Protein AF-X0XUW9-F1 (afdb_monomer_lite)

pLDDT: mean 88.56, std 13.2, range [45.09, 98.44]

Foldseek 3Di:
DVPVVVVVVVVVVVVPPPPPPPFAAEKEWEAEAQDPQFLLQVCLVFVPQQQVDQRYKYFYQYYDDCPDPSNVQLVLLCVQQVQDNAPRKMDRFSVQIDHTDPPPADSVNSNVVVVVSRPDDDHWYQHSVHTDTLVPDQQLPDPPFTWMGHNLDIDGDPDNDRDGRVLVVCCRNPPCNVVSVVPDPDDDDWDPWDFDDTRNGTHGDPTD

Sequence (208 aa):
MKNKMLLLALLVLLLAVPAASAEKTCGVYFTKIGCPVCSKTDPIILDQWVPSRNDVVIIEYMMESWYEPHAVLMGEYNLAHGTGGSVPLMIKNSKEKWSGIPAFYTNDHIFQHVEEFFEGDEGECLLKEGEISFEELNLNDLPEKPKLWAGSRLLVRTGDAQIESDFLKELLFANDLAGKLANAPYELKEVKAEPAPYSGGEIPFAQA

Organism: NCBI:txid412755

Structure (mmCIF, N/CA/C/O backbone):
data_AF-X0XUW9-F1
#
_entry.id   AF-X0XUW9-F1
#
loop_
_atom_site.group_PDB
_atom_site.id
_atom_site.type_symbol
_atom_site.label_atom_id
_atom_site.label_alt_id
_atom_site.label_comp_id
_atom_site.label_asym_id
_atom_site.label_entity_id
_atom_site.label_seq_id
_atom_site.pdbx_PDB_ins_code
_atom_site.Cartn_x
_atom_site.Cartn_y
_atom_site.Cartn_z
_atom_site.occupancy
_atom_site.B_iso_or_equiv
_atom_site.auth_seq_id
_atom_site.auth_comp_id
_atom_site.auth_asym_id
_atom_site.auth_atom_id
_atom_site.pdbx_PDB_model_num
ATOM 1 N N . MET A 1 1 ? 9.620 24.990 53.638 1.00 55.31 1 MET A N 1
ATOM 2 C CA . MET A 1 1 ? 8.561 24.166 53.000 1.00 55.31 1 MET A CA 1
ATOM 3 C C . MET A 1 1 ? 8.007 24.734 51.686 1.00 55.31 1 MET A C 1
ATOM 5 O O . MET A 1 1 ? 7.428 23.960 50.943 1.00 55.31 1 MET A O 1
ATOM 9 N N . LYS A 1 2 ? 8.218 26.014 51.330 1.00 54.34 2 LYS A N 1
ATOM 10 C CA . LYS A 1 2 ? 7.662 26.604 50.091 1.00 54.34 2 LYS A CA 1
ATOM 11 C C . LYS A 1 2 ? 8.366 26.180 48.780 1.00 54.34 2 LYS A C 1
ATOM 13 O O . LYS A 1 2 ? 7.711 26.123 47.750 1.00 54.34 2 LYS A O 1
ATOM 18 N N . ASN A 1 3 ? 9.641 25.772 48.819 1.00 53.16 3 ASN A N 1
ATOM 19 C CA . ASN A 1 3 ? 10.401 25.431 47.598 1.00 53.16 3 ASN A CA 1
ATOM 20 C C . ASN A 1 3 ? 10.200 23.987 47.094 1.00 53.16 3 ASN A C 1
ATOM 22 O O . ASN A 1 3 ? 10.401 23.726 45.915 1.00 53.16 3 ASN A O 1
ATOM 26 N N . LYS A 1 4 ? 9.772 23.047 47.953 1.00 52.47 4 LYS A N 1
ATOM 27 C CA . LYS A 1 4 ? 9.481 21.659 47.530 1.00 52.47 4 LYS A CA 1
ATOM 28 C C . LYS A 1 4 ? 8.152 21.541 46.777 1.00 52.47 4 LYS A C 1
ATOM 30 O O . LYS A 1 4 ? 8.018 20.676 45.923 1.00 52.47 4 LYS A O 1
ATOM 35 N N . MET A 1 5 ? 7.198 22.428 47.067 1.00 55.66 5 MET A N 1
ATOM 36 C CA . MET A 1 5 ? 5.882 22.431 46.419 1.00 55.66 5 MET A CA 1
ATOM 37 C C . MET A 1 5 ? 5.949 22.965 44.978 1.00 55.66 5 MET A C 1
ATOM 39 O O . MET A 1 5 ? 5.199 22.508 44.125 1.00 55.66 5 MET A O 1
ATOM 43 N N . LEU A 1 6 ? 6.898 23.866 44.691 1.00 55.28 6 LEU A N 1
ATOM 44 C CA . LEU A 1 6 ? 7.124 24.407 43.347 1.00 55.28 6 LEU A CA 1
ATOM 45 C C . LEU A 1 6 ? 7.788 23.382 42.406 1.00 55.28 6 LEU A C 1
ATOM 47 O O . LEU A 1 6 ? 7.420 23.293 41.240 1.00 55.28 6 LEU A O 1
ATOM 51 N N . LEU A 1 7 ? 8.716 22.564 42.922 1.00 55.47 7 LEU A N 1
ATOM 52 C CA . LEU A 1 7 ? 9.358 21.483 42.157 1.00 55.47 7 LEU A CA 1
ATOM 53 C C . LEU A 1 7 ? 8.388 20.349 41.805 1.00 55.47 7 LEU A C 1
ATOM 55 O O . LEU A 1 7 ? 8.472 19.795 40.713 1.00 55.47 7 LEU A O 1
ATOM 59 N N . LEU A 1 8 ? 7.452 20.024 42.703 1.00 57.12 8 LEU A N 1
ATOM 60 C CA . LEU A 1 8 ? 6.445 18.995 42.438 1.00 57.12 8 LEU A CA 1
ATOM 61 C C . LEU A 1 8 ? 5.453 19.442 41.351 1.00 57.12 8 LEU A C 1
ATOM 63 O O . LEU A 1 8 ? 5.073 18.642 40.505 1.00 57.12 8 LEU A O 1
ATOM 67 N N . ALA A 1 9 ? 5.079 20.727 41.337 1.00 57.62 9 ALA A N 1
ATOM 68 C CA . ALA A 1 9 ? 4.193 21.288 40.317 1.00 57.62 9 ALA A CA 1
ATOM 69 C C . ALA A 1 9 ? 4.844 21.324 38.920 1.00 57.62 9 ALA A C 1
ATOM 71 O O . ALA A 1 9 ? 4.164 21.090 37.926 1.00 57.62 9 ALA A O 1
ATOM 72 N N . LEU A 1 10 ? 6.162 21.556 38.839 1.00 54.28 10 LEU A N 1
ATOM 73 C CA . LEU A 1 10 ? 6.899 21.552 37.570 1.00 54.28 10 LEU A CA 1
ATOM 74 C C . LEU A 1 10 ? 7.058 20.135 36.985 1.00 54.28 10 LEU A C 1
ATOM 76 O O . LEU A 1 10 ? 6.998 19.961 35.772 1.00 54.28 10 LEU A O 1
ATOM 80 N N . LEU A 1 11 ? 7.223 19.119 37.844 1.00 53.84 11 LEU A N 1
ATOM 81 C CA . LEU A 1 11 ? 7.381 17.720 37.425 1.00 53.84 11 LEU A CA 1
ATOM 82 C C . LEU A 1 11 ? 6.074 17.118 36.878 1.00 53.84 11 LEU A C 1
ATOM 84 O O . LEU A 1 11 ? 6.108 16.297 35.969 1.00 53.84 11 LEU A O 1
ATOM 88 N N . VAL A 1 12 ? 4.921 17.547 37.404 1.00 56.25 12 VAL A N 1
ATOM 89 C CA . VAL A 1 12 ? 3.596 17.111 36.924 1.00 56.25 12 VAL A CA 1
ATOM 90 C C . VAL A 1 12 ? 3.243 17.754 35.577 1.00 56.25 12 VAL A C 1
ATOM 92 O O . VAL A 1 12 ? 2.585 17.121 34.757 1.00 56.25 12 VAL A O 1
ATOM 95 N N . LEU A 1 13 ? 3.727 18.971 35.300 1.00 49.62 13 LEU A N 1
ATOM 96 C CA . LEU A 1 13 ? 3.457 19.667 34.035 1.00 49.62 13 LEU A CA 1
ATOM 97 C C . LEU A 1 13 ? 4.218 19.061 32.837 1.00 49.62 13 LEU A C 1
ATOM 99 O O . LEU A 1 13 ? 3.745 19.146 31.710 1.00 49.62 13 LEU A O 1
ATOM 103 N N . LEU A 1 14 ? 5.358 18.401 33.078 1.00 51.53 14 LEU A N 1
ATOM 104 C CA . LEU A 1 14 ? 6.137 17.680 32.057 1.00 51.53 14 LEU A CA 1
ATOM 105 C C . LEU A 1 14 ? 5.526 16.327 31.650 1.00 51.53 14 LEU A C 1
ATOM 107 O O . LEU A 1 14 ? 5.917 15.774 30.628 1.00 51.53 14 LEU A O 1
ATOM 111 N N . LEU A 1 15 ? 4.567 15.798 32.418 1.00 51.12 15 LEU A N 1
ATOM 112 C CA . LEU A 1 15 ? 3.870 14.538 32.112 1.00 51.12 15 LEU A CA 1
ATOM 113 C C . LEU A 1 15 ? 2.578 14.741 31.306 1.00 51.12 15 LEU A C 1
ATOM 115 O O . LEU A 1 15 ? 1.943 13.766 30.919 1.00 51.12 15 LEU A O 1
ATOM 119 N N . ALA A 1 16 ? 2.181 15.993 31.066 1.00 45.09 16 ALA A N 1
ATOM 120 C CA . ALA A 1 16 ? 0.961 16.348 30.344 1.00 45.09 16 ALA A CA 1
ATOM 121 C C . ALA A 1 16 ? 1.239 16.849 28.919 1.00 45.09 16 ALA A C 1
ATOM 123 O O . ALA A 1 16 ? 0.404 17.546 28.345 1.00 45.09 16 ALA A O 1
ATOM 124 N N . VAL A 1 17 ? 2.401 16.521 28.343 1.00 48.06 17 VAL A N 1
ATOM 125 C CA . VAL A 1 17 ? 2.580 16.651 26.895 1.00 48.06 17 VAL A CA 1
ATOM 126 C C . VAL A 1 17 ? 1.746 15.527 26.278 1.00 48.06 17 VAL A C 1
ATOM 128 O O . VAL A 1 17 ? 2.078 14.363 26.518 1.00 48.06 17 VAL A O 1
ATOM 131 N N . PRO A 1 18 ? 0.642 15.815 25.559 1.00 47.56 18 PRO A N 1
ATOM 132 C CA . PRO A 1 18 ? 0.006 14.781 24.759 1.00 47.56 18 PRO A CA 1
ATOM 133 C C . PRO A 1 18 ? 1.097 14.216 23.858 1.00 47.56 18 PRO A C 1
ATOM 135 O O . PRO A 1 18 ? 1.809 14.987 23.215 1.00 47.56 18 PRO A O 1
ATOM 138 N N . ALA A 1 19 ? 1.290 12.897 23.878 1.00 47.41 19 ALA A N 1
ATOM 139 C CA . ALA A 1 19 ? 2.159 12.256 22.908 1.00 47.41 19 ALA A CA 1
ATOM 140 C C . ALA A 1 19 ? 1.656 12.708 21.536 1.00 47.41 19 ALA A C 1
ATOM 142 O O . ALA A 1 19 ? 0.540 12.357 21.153 1.00 47.41 19 ALA A O 1
ATOM 143 N N . ALA A 1 20 ? 2.420 13.571 20.861 1.00 47.03 20 ALA A N 1
ATOM 144 C CA . ALA A 1 20 ? 2.171 13.864 19.467 1.00 47.03 20 ALA A CA 1
ATOM 145 C C . ALA A 1 20 ? 2.171 12.496 18.786 1.00 47.03 20 ALA A C 1
ATOM 147 O O . ALA A 1 20 ? 3.145 11.749 18.916 1.00 47.03 20 ALA A O 1
ATOM 148 N N . SER A 1 21 ? 1.034 12.111 18.205 1.00 57.66 21 SER A N 1
ATOM 149 C CA . SER A 1 21 ? 0.995 10.915 17.378 1.00 57.66 21 SER A CA 1
ATOM 150 C C . SER A 1 21 ? 2.016 11.163 16.281 1.00 57.66 21 SER A C 1
ATOM 152 O O . SER A 1 21 ? 1.848 12.117 15.530 1.00 57.66 21 SER A O 1
ATOM 154 N N . ALA A 1 22 ? 3.103 10.391 16.269 1.00 66.81 22 ALA A N 1
ATOM 155 C CA . ALA A 1 22 ? 4.082 10.479 15.196 1.00 66.81 22 ALA A CA 1
ATOM 156 C C . ALA A 1 22 ? 3.341 10.242 13.876 1.00 66.81 22 ALA A C 1
ATOM 158 O O . ALA A 1 22 ? 2.576 9.269 13.793 1.00 66.81 22 ALA A O 1
ATOM 159 N N . GLU A 1 23 ? 3.522 11.149 12.916 1.00 83.00 23 GLU A N 1
ATOM 160 C CA . GLU A 1 23 ? 2.878 11.052 11.610 1.00 83.00 23 GLU A CA 1
ATOM 161 C C . GLU A 1 23 ? 3.271 9.733 10.947 1.00 83.00 23 GLU A C 1
ATOM 163 O O . GLU A 1 23 ? 4.411 9.262 11.062 1.00 83.00 23 GLU A O 1
ATOM 168 N N . LYS A 1 24 ? 2.306 9.079 10.300 1.00 90.75 24 LYS A N 1
ATOM 169 C CA . LYS A 1 24 ? 2.596 7.854 9.559 1.00 90.75 24 LYS A CA 1
ATOM 170 C C . LYS A 1 24 ? 3.260 8.195 8.240 1.00 90.75 24 LYS A C 1
ATOM 172 O O . LYS A 1 24 ? 2.791 9.036 7.490 1.00 90.75 24 LYS A O 1
ATOM 177 N N . THR A 1 25 ? 4.309 7.455 7.914 1.00 91.56 25 THR A N 1
ATOM 178 C CA . THR A 1 25 ? 4.858 7.422 6.565 1.00 91.56 25 THR A CA 1
ATOM 179 C C . THR A 1 25 ? 3.945 6.591 5.674 1.00 91.56 25 THR A C 1
ATOM 181 O O . THR A 1 25 ? 3.672 5.424 5.957 1.00 91.56 25 THR A O 1
ATOM 184 N N . CYS A 1 26 ? 3.479 7.183 4.582 1.00 93.50 26 CYS A N 1
ATOM 185 C CA . CYS A 1 26 ? 2.595 6.523 3.636 1.00 93.50 26 CYS A CA 1
ATOM 186 C C . CYS A 1 26 ? 3.306 6.190 2.321 1.00 93.50 26 CYS A C 1
ATOM 188 O O . CYS A 1 26 ? 4.144 6.949 1.837 1.00 93.50 26 CYS A O 1
ATOM 190 N N . GLY A 1 27 ? 2.946 5.060 1.716 1.00 94.88 27 GLY A N 1
ATOM 191 C CA . GLY A 1 27 ? 3.358 4.699 0.365 1.00 94.88 27 GLY A CA 1
ATOM 192 C C . GLY A 1 27 ? 2.207 4.109 -0.441 1.00 94.88 27 GLY A C 1
ATOM 193 O O . GLY A 1 27 ? 1.385 3.359 0.083 1.00 94.88 27 GLY A O 1
ATOM 194 N N . VAL A 1 28 ? 2.160 4.418 -1.735 1.00 97.31 28 VAL A N 1
ATOM 195 C CA . VAL A 1 28 ? 1.253 3.772 -2.692 1.00 97.31 28 VAL A CA 1
ATOM 196 C C . VAL A 1 28 ? 2.036 2.748 -3.501 1.00 97.31 28 VAL A C 1
ATOM 198 O O . VAL A 1 28 ? 3.048 3.079 -4.123 1.00 97.31 28 VAL A O 1
ATOM 201 N N . TYR A 1 29 ? 1.557 1.506 -3.511 1.00 97.81 29 TYR A N 1
ATOM 202 C CA . TYR A 1 29 ? 2.235 0.377 -4.133 1.00 97.81 29 TYR A CA 1
ATOM 203 C C . TYR A 1 29 ? 1.363 -0.286 -5.195 1.00 97.81 29 TYR A C 1
ATOM 205 O O . TYR A 1 29 ? 0.325 -0.868 -4.888 1.00 97.81 29 TYR A O 1
ATOM 213 N N . PHE A 1 30 ? 1.803 -0.236 -6.450 1.00 98.00 30 PHE A N 1
ATOM 214 C CA . PHE A 1 30 ? 1.190 -0.980 -7.545 1.00 98.00 30 PHE A CA 1
ATOM 215 C C . PHE A 1 30 ? 1.995 -2.245 -7.834 1.00 98.00 30 PHE A C 1
ATOM 217 O O . PHE A 1 30 ? 3.200 -2.199 -8.110 1.00 98.00 30 PHE A O 1
ATOM 224 N N . THR A 1 31 ? 1.304 -3.380 -7.824 1.00 97.44 31 THR A N 1
ATOM 225 C CA . THR A 1 31 ? 1.865 -4.695 -8.147 1.00 97.44 31 THR A CA 1
ATOM 226 C C . THR A 1 31 ? 0.924 -5.463 -9.072 1.00 97.44 31 THR A C 1
ATOM 228 O O . THR A 1 31 ? -0.178 -5.010 -9.378 1.00 97.44 31 THR A O 1
ATOM 231 N N . LYS A 1 32 ? 1.356 -6.621 -9.574 1.00 96.12 32 LYS A N 1
ATOM 232 C CA . LYS A 1 32 ? 0.553 -7.431 -10.492 1.00 96.12 32 LYS A CA 1
ATOM 233 C C . LYS A 1 32 ? 0.776 -8.922 -10.286 1.00 96.12 32 LYS A C 1
ATOM 235 O O . LYS A 1 32 ? 1.914 -9.374 -10.321 1.00 96.12 32 LYS A O 1
ATOM 240 N N . ILE A 1 33 ? -0.302 -9.701 -10.240 1.00 94.25 33 ILE A N 1
ATOM 241 C CA . ILE A 1 33 ? -0.260 -11.164 -10.288 1.00 94.25 33 ILE A CA 1
ATOM 242 C C . ILE A 1 33 ? 0.501 -11.667 -11.522 1.00 94.25 33 ILE A C 1
ATOM 244 O O . ILE A 1 33 ? 0.261 -11.233 -12.660 1.00 94.25 33 ILE A O 1
ATOM 248 N N . GLY A 1 34 ? 1.433 -12.598 -11.290 1.00 91.69 34 GLY A N 1
ATOM 249 C CA . GLY A 1 34 ? 2.244 -13.233 -12.330 1.00 91.69 34 GLY A CA 1
ATOM 250 C C . GLY A 1 34 ? 3.385 -12.366 -12.874 1.00 91.69 34 GLY A C 1
ATOM 251 O O . GLY A 1 34 ? 3.971 -12.708 -13.899 1.00 91.69 34 GLY A O 1
ATOM 252 N N . CYS A 1 35 ? 3.707 -11.243 -12.228 1.00 93.00 35 CYS A N 1
ATOM 253 C CA . CYS A 1 35 ? 4.874 -10.419 -12.536 1.00 93.00 35 CYS A CA 1
ATOM 254 C C . CYS A 1 35 ? 6.131 -11.000 -11.849 1.00 93.00 35 CYS A C 1
ATOM 256 O O . CYS A 1 35 ? 6.208 -10.952 -10.618 1.00 93.00 35 CYS A O 1
ATOM 258 N N . PRO A 1 36 ? 7.150 -11.493 -12.591 1.00 92.06 36 PRO A N 1
ATOM 259 C CA . PRO A 1 36 ? 8.318 -12.158 -11.993 1.00 92.06 36 PRO A CA 1
ATOM 260 C C . PRO A 1 36 ? 9.163 -11.263 -11.076 1.00 92.06 36 PRO A C 1
ATOM 262 O O . PRO A 1 36 ? 9.753 -11.725 -10.101 1.00 92.06 36 PRO A O 1
ATOM 265 N N . VAL A 1 37 ? 9.234 -9.967 -11.386 1.00 93.31 37 VAL A N 1
ATOM 266 C CA . VAL A 1 37 ? 9.938 -8.998 -10.536 1.00 93.31 37 VAL A CA 1
ATOM 267 C C . VAL A 1 37 ? 9.129 -8.738 -9.264 1.00 93.31 37 VAL A C 1
ATOM 269 O O . VAL A 1 37 ? 9.683 -8.772 -8.171 1.00 93.31 37 VAL A O 1
ATOM 272 N N . CYS A 1 38 ? 7.810 -8.592 -9.395 1.00 95.19 38 CYS A N 1
ATOM 273 C CA . CYS A 1 38 ? 6.895 -8.373 -8.283 1.00 95.19 38 CYS A CA 1
ATOM 274 C C . CYS A 1 38 ? 6.854 -9.573 -7.328 1.00 95.19 38 CYS A C 1
ATOM 276 O O . CYS A 1 38 ? 6.913 -9.405 -6.119 1.00 95.19 38 CYS A O 1
ATOM 278 N N . SER A 1 39 ? 6.888 -10.809 -7.848 1.00 93.81 39 SER A N 1
ATOM 279 C CA . SER A 1 39 ? 6.931 -12.019 -7.009 1.00 93.81 39 SER A CA 1
ATOM 280 C C . SER A 1 39 ? 8.157 -12.080 -6.099 1.00 93.81 39 SER A C 1
ATOM 282 O O . SER A 1 39 ? 8.165 -12.826 -5.126 1.00 93.81 39 SER A O 1
ATOM 284 N N . LYS A 1 40 ? 9.197 -11.308 -6.430 1.00 93.75 40 LYS A N 1
ATOM 285 C CA . LYS A 1 40 ? 10.403 -11.165 -5.625 1.00 93.75 40 LYS A CA 1
ATOM 286 C C . LYS A 1 40 ? 10.319 -9.980 -4.660 1.00 93.75 40 LYS A C 1
ATOM 288 O O . LYS A 1 40 ? 10.830 -10.099 -3.555 1.00 93.75 40 LYS A O 1
ATOM 293 N N . THR A 1 41 ? 9.711 -8.859 -5.055 1.00 95.44 41 THR A N 1
ATOM 294 C CA . THR A 1 41 ? 9.605 -7.657 -4.205 1.00 95.44 41 THR A CA 1
ATOM 295 C C . THR A 1 41 ? 8.472 -7.728 -3.198 1.00 95.44 41 THR A C 1
ATOM 297 O O . THR A 1 41 ? 8.685 -7.361 -2.048 1.00 95.44 41 THR A O 1
ATOM 300 N N . ASP A 1 42 ? 7.296 -8.210 -3.601 1.00 96.50 42 ASP A N 1
ATOM 301 C CA . ASP A 1 42 ? 6.088 -8.236 -2.774 1.00 96.50 42 ASP A CA 1
ATOM 302 C C . ASP A 1 42 ? 6.316 -8.875 -1.393 1.00 96.50 42 ASP A C 1
ATOM 304 O O . ASP A 1 42 ? 5.997 -8.217 -0.407 1.00 96.50 42 ASP A O 1
ATOM 308 N N . PRO A 1 43 ? 6.909 -10.082 -1.253 1.00 95.50 43 PRO A N 1
ATOM 309 C CA . PRO A 1 43 ? 7.114 -10.664 0.074 1.00 95.50 43 PRO A CA 1
ATOM 310 C C . PRO A 1 43 ? 8.131 -9.878 0.911 1.00 95.50 43 PRO A C 1
ATOM 312 O O . PRO A 1 43 ? 8.035 -9.852 2.131 1.00 95.50 43 PRO A O 1
ATOM 315 N N . ILE A 1 44 ? 9.100 -9.201 0.289 1.00 96.75 44 ILE A N 1
ATOM 316 C CA . ILE A 1 44 ? 10.057 -8.378 1.041 1.00 96.75 44 ILE A CA 1
ATOM 317 C C . ILE A 1 44 ? 9.380 -7.112 1.556 1.00 96.75 44 ILE A C 1
ATOM 319 O O . ILE A 1 44 ? 9.572 -6.746 2.709 1.00 96.75 44 ILE A O 1
ATOM 323 N N . ILE A 1 45 ? 8.562 -6.463 0.728 1.00 96.19 45 ILE A N 1
ATOM 324 C CA . ILE A 1 45 ? 7.855 -5.243 1.118 1.00 96.19 45 ILE A CA 1
ATOM 325 C C . ILE A 1 45 ? 6.763 -5.576 2.142 1.00 96.19 45 ILE A C 1
ATOM 327 O O . ILE A 1 45 ? 6.756 -5.010 3.230 1.00 96.19 45 ILE A O 1
ATOM 331 N N . LEU A 1 46 ? 5.862 -6.503 1.816 1.00 97.00 46 LEU A N 1
ATOM 332 C CA . LEU A 1 46 ? 4.603 -6.705 2.539 1.00 97.00 46 LEU A CA 1
ATOM 333 C C . LEU A 1 46 ? 4.721 -7.654 3.744 1.00 97.00 46 LEU A C 1
ATOM 335 O O . LEU A 1 46 ? 4.016 -7.452 4.726 1.00 97.00 46 LEU A O 1
ATOM 339 N N . ASP A 1 47 ? 5.601 -8.662 3.695 1.00 95.94 47 ASP A N 1
ATOM 340 C CA . ASP A 1 47 ? 5.735 -9.684 4.756 1.00 95.94 47 ASP A CA 1
ATOM 341 C C . ASP A 1 47 ? 6.966 -9.477 5.655 1.00 95.94 47 ASP A C 1
ATOM 343 O O . ASP A 1 47 ? 7.055 -10.044 6.742 1.00 95.94 47 ASP A O 1
ATOM 347 N N . GLN A 1 48 ? 7.932 -8.657 5.232 1.00 96.38 48 GLN A N 1
ATOM 348 C CA . GLN A 1 48 ? 9.163 -8.429 6.000 1.00 96.38 48 GLN A CA 1
ATOM 349 C C . GLN A 1 48 ? 9.318 -6.968 6.409 1.00 96.38 48 GLN A C 1
ATOM 351 O O . GLN A 1 48 ? 9.426 -6.669 7.598 1.00 96.38 48 GLN A O 1
ATOM 356 N N . TRP A 1 49 ? 9.315 -6.052 5.442 1.00 96.56 49 TRP A N 1
ATOM 357 C CA . TRP A 1 49 ? 9.609 -4.647 5.693 1.00 96.56 49 TRP A CA 1
ATOM 358 C C . TRP A 1 49 ? 8.460 -3.925 6.405 1.00 96.56 49 TRP A C 1
ATOM 360 O O . TRP A 1 49 ? 8.689 -3.370 7.480 1.00 96.56 49 TRP A O 1
ATOM 370 N N . VAL A 1 50 ? 7.221 -4.008 5.902 1.00 96.38 50 VAL A N 1
ATOM 371 C CA . VAL A 1 50 ? 6.057 -3.396 6.573 1.00 96.38 50 VAL A CA 1
ATOM 372 C C . VAL A 1 50 ? 5.896 -3.911 8.015 1.00 96.38 50 VAL A C 1
ATOM 374 O O . VAL A 1 50 ? 5.808 -3.079 8.916 1.00 96.38 50 VAL A O 1
ATOM 377 N N . PRO A 1 51 ? 5.962 -5.228 8.309 1.00 95.75 51 PRO A N 1
ATOM 378 C CA . PRO A 1 51 ? 5.904 -5.723 9.687 1.00 95.75 51 PRO A CA 1
ATOM 379 C C . PRO A 1 51 ? 7.046 -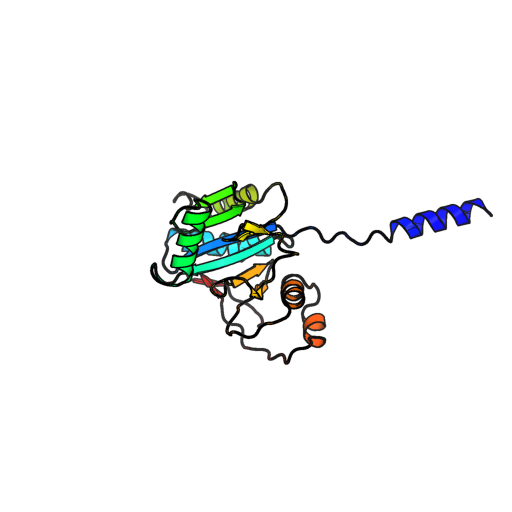5.279 10.601 1.00 95.75 51 PRO A C 1
ATOM 381 O O . PRO A 1 51 ? 6.884 -5.299 11.821 1.00 95.75 51 PRO A O 1
ATOM 384 N N . SER A 1 52 ? 8.193 -4.876 10.047 1.00 95.19 52 SER A N 1
ATOM 385 C CA . SER A 1 52 ? 9.322 -4.376 10.839 1.00 95.19 52 SER A CA 1
ATOM 386 C C . SER A 1 52 ? 9.133 -2.934 11.335 1.00 95.19 52 SER A C 1
ATOM 388 O O . SER A 1 52 ? 9.924 -2.466 12.157 1.00 95.19 52 SER A O 1
ATOM 390 N N . ARG A 1 53 ? 8.073 -2.244 10.882 1.00 91.69 53 ARG A N 1
ATOM 391 C CA . ARG A 1 53 ? 7.818 -0.820 11.128 1.00 91.69 53 ARG A CA 1
ATOM 392 C C . ARG A 1 53 ? 6.391 -0.567 11.627 1.00 91.69 53 ARG A C 1
ATOM 394 O O . ARG A 1 53 ? 5.420 -1.093 11.096 1.00 91.69 53 ARG A O 1
ATOM 401 N N . ASN A 1 54 ? 6.252 0.278 12.651 1.00 89.50 54 ASN A N 1
ATOM 402 C CA . ASN A 1 54 ? 4.948 0.664 13.234 1.00 89.50 54 ASN A CA 1
ATOM 403 C C . ASN A 1 54 ? 4.490 2.073 12.812 1.00 89.50 54 ASN A C 1
ATOM 405 O O . ASN A 1 54 ? 3.447 2.574 13.247 1.00 89.50 54 ASN A O 1
ATOM 409 N N . ASP A 1 55 ? 5.304 2.738 12.006 1.00 90.81 55 ASP A N 1
ATOM 410 C CA . ASP A 1 55 ? 5.132 4.089 11.490 1.00 90.81 55 ASP A CA 1
ATOM 411 C C . ASP A 1 55 ? 4.768 4.107 10.001 1.00 90.81 55 ASP A C 1
ATOM 413 O O . ASP A 1 55 ? 4.517 5.179 9.475 1.00 90.81 55 ASP A O 1
ATOM 417 N N . VAL A 1 56 ? 4.688 2.952 9.333 1.00 93.19 56 VAL A N 1
ATOM 418 C CA . VAL A 1 56 ? 4.424 2.870 7.889 1.00 93.19 56 VAL A CA 1
ATOM 419 C C . VAL A 1 56 ? 3.023 2.344 7.577 1.00 93.19 56 VAL A C 1
ATOM 421 O O . VAL A 1 56 ? 2.542 1.407 8.219 1.00 93.19 56 VAL A O 1
ATOM 424 N N . VAL A 1 57 ? 2.412 2.909 6.532 1.00 95.81 57 VAL A N 1
ATOM 425 C CA . VAL A 1 57 ? 1.250 2.356 5.824 1.00 95.81 57 VAL A CA 1
ATOM 426 C C . VAL A 1 57 ? 1.556 2.209 4.338 1.00 95.81 57 VAL A C 1
ATOM 428 O O . VAL A 1 57 ? 1.992 3.164 3.699 1.00 95.81 57 VAL A O 1
ATOM 431 N N . ILE A 1 58 ? 1.248 1.045 3.764 1.00 97.50 58 ILE A N 1
ATOM 432 C CA . ILE A 1 58 ? 1.256 0.831 2.313 1.00 97.50 58 ILE A CA 1
ATOM 433 C C . ILE A 1 58 ? -0.171 0.632 1.799 1.00 97.50 58 ILE A C 1
ATOM 435 O O . ILE A 1 58 ? -0.872 -0.289 2.221 1.00 97.50 58 ILE A O 1
ATOM 439 N N . ILE A 1 59 ? -0.579 1.478 0.855 1.00 98.25 59 ILE A N 1
ATOM 440 C CA . ILE A 1 59 ? -1.814 1.350 0.077 1.00 98.25 59 ILE A CA 1
ATOM 441 C C . ILE A 1 59 ? -1.483 0.528 -1.172 1.00 98.25 59 ILE A C 1
ATOM 443 O O . ILE A 1 59 ? -0.881 1.030 -2.121 1.00 98.25 59 ILE A O 1
ATOM 447 N N . GLU A 1 60 ? -1.839 -0.753 -1.157 1.00 98.44 60 GLU A N 1
ATOM 448 C CA . GLU A 1 60 ? -1.555 -1.700 -2.232 1.00 98.44 60 GLU A CA 1
ATOM 449 C C . GLU A 1 60 ? -2.719 -1.785 -3.229 1.00 98.44 60 GLU A C 1
ATOM 451 O O . GLU A 1 60 ? -3.835 -2.194 -2.893 1.00 98.44 60 GLU A O 1
ATOM 456 N N . TYR A 1 61 ? -2.400 -1.511 -4.491 1.00 97.81 61 TYR A N 1
ATOM 457 C CA . TYR A 1 61 ? -3.231 -1.784 -5.655 1.00 97.81 61 TYR A CA 1
ATOM 458 C C . TYR A 1 61 ? -2.643 -2.971 -6.420 1.00 97.81 61 TYR A C 1
ATOM 460 O O . TYR A 1 61 ? -1.656 -2.853 -7.153 1.00 97.81 61 TYR A O 1
ATOM 468 N N . MET A 1 62 ? -3.245 -4.143 -6.231 1.00 96.62 62 MET A N 1
ATOM 469 C CA . MET A 1 62 ? -2.801 -5.377 -6.875 1.00 96.62 62 MET A CA 1
ATOM 470 C C . MET A 1 62 ? -3.612 -5.654 -8.131 1.00 96.62 62 MET A C 1
ATOM 472 O O . MET A 1 62 ? -4.831 -5.772 -8.067 1.00 96.62 62 MET A O 1
ATOM 476 N N . MET A 1 63 ? -2.913 -5.821 -9.249 1.00 95.44 63 MET A N 1
ATOM 477 C CA . MET A 1 63 ? -3.524 -6.024 -10.553 1.00 95.44 63 MET A CA 1
ATOM 478 C C . MET A 1 63 ? -3.554 -7.501 -10.964 1.00 95.44 63 MET A C 1
ATOM 480 O O . MET A 1 63 ? -2.524 -8.171 -10.909 1.00 95.44 63 MET A O 1
ATOM 484 N N . GLU A 1 64 ? -4.660 -8.024 -11.483 1.00 93.19 64 GLU A N 1
ATOM 485 C CA . GLU A 1 64 ? -4.672 -9.328 -12.168 1.00 93.19 64 GLU A CA 1
ATOM 486 C C . GLU A 1 64 ? -4.328 -9.167 -13.658 1.00 93.19 64 GLU A C 1
ATOM 488 O O . GLU A 1 64 ? -3.539 -9.930 -14.238 1.00 93.19 64 GLU A O 1
ATOM 493 N N . SER A 1 65 ? -4.851 -8.108 -14.281 1.00 94.19 65 SER A N 1
ATOM 494 C CA . SER A 1 65 ? -4.651 -7.797 -15.700 1.00 94.19 65 SER A CA 1
ATOM 495 C C . SER A 1 65 ? -4.324 -6.321 -15.959 1.00 94.19 65 SER A C 1
ATOM 497 O O . SER A 1 65 ? -4.448 -5.473 -15.087 1.00 94.19 65 SER A O 1
ATOM 499 N N . TRP A 1 66 ? -3.907 -5.994 -17.185 1.00 93.06 66 TRP A N 1
ATOM 500 C CA . TRP A 1 66 ? -3.613 -4.612 -17.601 1.00 93.06 66 TRP A CA 1
ATOM 501 C C . TRP A 1 66 ? -4.857 -3.791 -17.983 1.00 93.06 66 TRP A C 1
ATOM 503 O O . TRP A 1 66 ? -4.719 -2.655 -18.425 1.00 93.06 66 TRP A O 1
ATOM 513 N N . TYR A 1 67 ? -6.055 -4.364 -17.853 1.00 92.50 67 TYR A N 1
ATOM 514 C CA . TYR A 1 67 ? -7.315 -3.744 -18.283 1.00 92.50 67 TYR A CA 1
ATOM 515 C C . TYR A 1 67 ? -8.312 -3.548 -17.140 1.00 92.50 67 TYR A C 1
ATOM 517 O O . TYR A 1 67 ? -9.417 -3.062 -17.365 1.00 92.50 67 TYR A O 1
ATOM 525 N N . GLU A 1 68 ? -7.951 -3.962 -15.930 1.00 95.25 68 GLU A N 1
ATOM 526 C CA . GLU A 1 68 ? -8.813 -3.835 -14.761 1.00 95.25 68 GLU A CA 1
ATOM 527 C C . GLU A 1 68 ? -8.697 -2.448 -14.105 1.00 95.25 68 GLU A C 1
ATOM 529 O O . GLU A 1 68 ? -7.764 -1.699 -14.414 1.00 95.25 68 GLU A O 1
ATOM 534 N N . PRO A 1 69 ? -9.588 -2.108 -13.160 1.00 96.69 69 PRO A N 1
ATOM 535 C CA . PRO A 1 69 ? -9.610 -0.776 -12.567 1.00 96.69 69 PRO A CA 1
ATOM 536 C C . PRO A 1 69 ? -8.304 -0.349 -11.879 1.00 96.69 69 PRO A C 1
ATOM 538 O O . PRO A 1 69 ? -7.866 0.778 -12.089 1.00 96.69 69 PRO A O 1
ATOM 541 N N . HIS A 1 70 ? -7.600 -1.241 -11.168 1.00 96.88 70 HIS A N 1
ATOM 542 C CA . HIS A 1 70 ? -6.277 -0.929 -10.601 1.00 96.88 70 HIS A CA 1
ATOM 543 C C . HIS A 1 70 ? -5.236 -0.564 -11.675 1.00 96.88 70 HIS A C 1
ATOM 545 O O . HIS A 1 70 ? -4.410 0.324 -11.464 1.00 96.88 70 HIS A O 1
ATOM 551 N N . ALA A 1 71 ? -5.301 -1.201 -12.851 1.00 96.62 71 ALA A N 1
ATOM 552 C CA . ALA A 1 71 ? -4.441 -0.879 -13.991 1.00 96.62 71 ALA A CA 1
ATOM 553 C C . ALA A 1 71 ? -4.713 0.522 -14.532 1.00 96.62 71 ALA A C 1
ATOM 555 O O . ALA A 1 71 ? -3.787 1.284 -14.821 1.00 96.62 71 ALA A O 1
ATOM 556 N N . VAL A 1 72 ? -6.001 0.839 -14.675 1.00 96.75 72 VAL A N 1
ATOM 557 C CA . VAL A 1 72 ? -6.467 2.143 -15.141 1.00 96.75 72 VAL A CA 1
ATOM 558 C C . VAL A 1 72 ? -6.033 3.216 -14.152 1.00 96.75 72 VAL A C 1
ATOM 560 O O . VAL A 1 72 ? -5.422 4.197 -14.570 1.00 96.75 72 VAL A O 1
ATOM 563 N N . LEU A 1 73 ? -6.232 2.984 -12.852 1.00 97.69 73 LEU A N 1
ATOM 564 C CA . LEU A 1 73 ? -5.813 3.889 -11.788 1.00 97.69 73 LEU A CA 1
ATOM 565 C C . LEU A 1 73 ? -4.302 4.157 -11.819 1.00 97.69 73 LEU A C 1
ATOM 567 O O . LEU A 1 73 ? -3.892 5.310 -11.734 1.00 97.69 73 LEU A O 1
ATOM 571 N N . MET A 1 74 ? -3.464 3.134 -12.022 1.00 97.25 74 MET A N 1
ATOM 572 C CA . MET A 1 74 ? -2.018 3.337 -12.189 1.00 97.25 74 MET A CA 1
ATOM 573 C C . MET A 1 74 ? -1.708 4.260 -13.382 1.00 97.25 74 MET A C 1
ATOM 575 O O . MET A 1 74 ? -0.839 5.131 -13.305 1.00 97.25 74 MET A O 1
ATOM 579 N N . GLY A 1 75 ? -2.445 4.100 -14.486 1.00 96.38 75 GLY A N 1
ATOM 580 C CA . GLY A 1 75 ? -2.375 4.995 -15.639 1.00 96.38 75 GLY A CA 1
ATOM 581 C C . GLY A 1 75 ? -2.780 6.433 -15.303 1.00 96.38 75 GLY A C 1
ATOM 582 O O . GLY A 1 75 ? -2.102 7.367 -15.729 1.00 96.38 75 GLY A O 1
ATOM 583 N N . GLU A 1 76 ? -3.835 6.623 -14.508 1.00 96.44 76 GLU A N 1
ATOM 584 C CA . GLU A 1 76 ? -4.272 7.943 -14.031 1.00 96.44 76 GLU A CA 1
ATOM 585 C C . GLU A 1 76 ? -3.214 8.609 -13.142 1.00 96.44 76 GLU A C 1
ATOM 587 O O . GLU A 1 76 ? -2.898 9.781 -13.345 1.00 96.44 76 GLU A O 1
ATOM 592 N N . TYR A 1 77 ? -2.597 7.852 -12.231 1.00 96.56 77 TYR A N 1
ATOM 593 C CA . TYR A 1 77 ? -1.453 8.312 -11.439 1.00 96.56 77 TYR A CA 1
ATOM 594 C C . TYR A 1 77 ? -0.298 8.772 -12.330 1.00 96.56 77 TYR A C 1
ATOM 596 O O . TYR A 1 77 ? 0.305 9.817 -12.084 1.00 96.56 77 TYR A O 1
ATOM 604 N N . ASN A 1 78 ? -0.002 8.030 -13.400 1.00 95.81 78 ASN A N 1
ATOM 605 C CA . ASN A 1 78 ? 1.051 8.411 -14.331 1.00 95.81 78 ASN A CA 1
ATOM 606 C C . ASN A 1 78 ? 0.710 9.681 -15.119 1.00 95.81 78 ASN A C 1
ATOM 608 O O . ASN A 1 78 ? 1.590 10.506 -15.353 1.00 95.81 78 ASN A O 1
ATOM 612 N N . LEU A 1 79 ? -0.549 9.864 -15.515 1.00 95.75 79 LEU A N 1
ATOM 613 C CA . LEU A 1 79 ? -0.989 11.086 -16.190 1.00 95.75 79 LEU A CA 1
ATOM 614 C C . LEU A 1 79 ? -0.927 12.310 -15.267 1.00 95.75 79 LEU A C 1
ATOM 616 O O . LEU A 1 79 ? -0.562 13.388 -15.731 1.00 95.75 79 LEU A O 1
ATOM 620 N N . ALA A 1 80 ? -1.255 12.142 -13.984 1.00 95.50 80 ALA A N 1
ATOM 621 C CA . ALA A 1 80 ? -1.227 13.218 -12.998 1.00 95.50 80 ALA A CA 1
ATOM 622 C C . ALA A 1 80 ? 0.203 13.575 -12.551 1.00 95.50 80 ALA A C 1
ATOM 624 O O . ALA A 1 80 ? 0.564 14.749 -12.503 1.00 95.50 80 ALA A O 1
ATOM 625 N N . HIS A 1 81 ? 1.031 12.562 -12.275 1.00 94.25 81 HIS A N 1
ATOM 626 C CA . HIS A 1 81 ? 2.282 12.719 -11.515 1.00 94.25 81 HIS A CA 1
ATOM 627 C C . HIS A 1 81 ? 3.525 12.148 -12.217 1.00 94.25 81 HIS A C 1
ATOM 629 O O . HIS A 1 81 ? 4.625 12.122 -11.652 1.00 94.25 81 HIS A O 1
ATOM 635 N N . GLY A 1 82 ? 3.385 11.637 -13.443 1.00 93.56 82 GLY A N 1
ATOM 636 C CA . GLY A 1 82 ? 4.487 11.043 -14.206 1.00 93.56 82 GLY A CA 1
ATOM 637 C C . GLY A 1 82 ? 5.142 9.861 -13.489 1.00 93.56 82 GLY A C 1
ATOM 638 O O . GLY A 1 82 ? 6.369 9.789 -13.425 1.00 93.56 82 GLY A O 1
ATOM 639 N N . THR A 1 83 ? 4.353 8.994 -12.850 1.00 93.19 83 THR A N 1
ATOM 640 C CA . THR A 1 83 ? 4.830 7.880 -12.008 1.00 93.19 83 THR A CA 1
ATOM 641 C C . THR A 1 83 ? 5.486 6.736 -12.781 1.00 93.19 83 THR A C 1
ATOM 643 O O . THR A 1 83 ? 6.257 5.974 -12.204 1.00 93.19 83 THR A O 1
ATOM 646 N N . GLY A 1 84 ? 5.236 6.639 -14.085 1.00 90.62 84 GLY A N 1
ATOM 647 C CA . GLY A 1 84 ? 5.582 5.488 -14.913 1.00 90.62 84 GLY A CA 1
ATOM 648 C C . GLY A 1 84 ? 4.443 4.467 -14.998 1.00 90.62 84 GLY A C 1
ATOM 649 O O . GLY A 1 84 ? 3.429 4.573 -14.317 1.00 90.62 84 GLY A O 1
ATOM 650 N N . GLY A 1 85 ? 4.600 3.478 -15.882 1.00 88.31 85 GLY A N 1
ATOM 651 C CA . GLY A 1 85 ? 3.570 2.470 -16.180 1.00 88.31 85 GLY A CA 1
ATOM 652 C C . GLY A 1 85 ? 4.032 1.026 -15.981 1.00 88.31 85 GLY A C 1
ATOM 653 O O . GLY A 1 85 ? 3.498 0.125 -16.624 1.00 88.31 85 GLY A O 1
ATOM 654 N N . SER A 1 86 ? 5.063 0.800 -15.165 1.00 93.19 86 SER A N 1
ATOM 655 C CA . SER A 1 86 ? 5.645 -0.522 -14.905 1.00 93.19 86 SER A CA 1
ATOM 656 C C . SER A 1 86 ? 5.512 -0.914 -13.440 1.00 93.19 86 SER A C 1
ATOM 658 O O . SER A 1 86 ? 5.658 -0.075 -12.561 1.00 93.19 86 SER A O 1
ATOM 660 N N . VAL A 1 87 ? 5.298 -2.203 -13.184 1.00 95.50 87 VAL A N 1
ATOM 661 C CA . VAL A 1 87 ? 5.260 -2.784 -11.836 1.00 95.50 87 VAL A CA 1
ATOM 662 C C . VAL A 1 87 ? 6.522 -3.624 -11.570 1.00 95.50 87 VAL A C 1
ATOM 664 O O . VAL A 1 87 ? 7.090 -4.173 -12.523 1.00 95.50 87 VAL A O 1
ATOM 667 N N . PRO A 1 88 ? 6.964 -3.767 -10.308 1.00 96.81 88 PRO A N 1
ATOM 668 C CA . PRO A 1 88 ? 6.427 -3.104 -9.115 1.00 96.81 88 PRO A CA 1
ATOM 669 C C . PRO A 1 88 ? 6.684 -1.590 -9.156 1.00 96.81 88 PRO A C 1
ATOM 671 O O . PRO A 1 88 ? 7.733 -1.164 -9.637 1.00 96.81 88 PRO A O 1
ATOM 674 N N . LEU A 1 89 ? 5.732 -0.789 -8.680 1.00 97.25 89 LEU A N 1
ATOM 675 C CA . LEU A 1 89 ? 5.833 0.673 -8.587 1.00 97.25 89 LEU A CA 1
ATOM 676 C C . LEU A 1 89 ? 5.523 1.089 -7.154 1.00 97.25 89 LEU A C 1
ATOM 678 O O . LEU A 1 89 ? 4.434 0.812 -6.664 1.00 97.25 89 LEU A O 1
ATOM 682 N N . MET A 1 90 ? 6.478 1.751 -6.503 1.00 96.06 90 MET A N 1
ATOM 683 C CA . MET A 1 90 ? 6.294 2.365 -5.189 1.00 96.06 90 MET A CA 1
ATOM 684 C C . MET A 1 90 ? 6.372 3.873 -5.348 1.00 96.06 90 MET A C 1
ATOM 686 O O . MET A 1 90 ? 7.263 4.392 -6.024 1.00 96.06 90 MET A O 1
ATOM 690 N N . ILE A 1 91 ? 5.441 4.564 -4.714 1.00 94.81 91 ILE A N 1
ATOM 691 C CA . ILE A 1 91 ? 5.338 6.014 -4.726 1.00 94.81 91 ILE A CA 1
ATOM 692 C C . ILE A 1 91 ? 5.279 6.455 -3.269 1.00 94.81 91 ILE A C 1
ATOM 694 O O . ILE A 1 91 ? 4.362 6.063 -2.552 1.00 94.81 91 ILE A O 1
ATOM 698 N N . LYS A 1 92 ? 6.255 7.257 -2.848 1.00 89.88 92 LYS A N 1
ATOM 699 C CA . LYS A 1 92 ? 6.278 7.880 -1.521 1.00 89.88 92 LYS A CA 1
ATOM 700 C C . LYS A 1 92 ? 5.650 9.262 -1.598 1.00 89.88 92 LYS A C 1
ATOM 702 O O . LYS A 1 92 ? 4.690 9.536 -0.904 1.00 89.88 92 LYS A O 1
ATOM 707 N N . ASN A 1 93 ? 6.125 10.097 -2.519 1.00 89.06 93 ASN A N 1
ATOM 708 C CA . ASN A 1 93 ? 5.607 11.447 -2.739 1.00 89.06 93 ASN A CA 1
ATOM 709 C C . ASN A 1 93 ? 5.770 11.858 -4.215 1.00 89.06 93 ASN A C 1
ATOM 711 O O . ASN A 1 93 ? 6.210 11.071 -5.059 1.00 89.06 93 ASN A O 1
ATOM 715 N N . SER A 1 94 ? 5.420 13.098 -4.551 1.00 86.25 94 SER A N 1
ATOM 716 C CA . SER A 1 94 ? 5.516 13.654 -5.909 1.00 86.25 94 SER A CA 1
ATOM 717 C C . SER A 1 94 ? 6.928 13.600 -6.515 1.00 86.25 94 SER A C 1
ATOM 719 O O . SER A 1 94 ? 7.079 13.570 -7.743 1.00 86.25 94 SER A O 1
ATOM 721 N N . LYS A 1 95 ? 7.971 13.559 -5.676 1.00 85.88 95 LYS A N 1
ATOM 722 C CA . LYS A 1 95 ? 9.386 13.546 -6.080 1.00 85.88 95 LYS A CA 1
ATOM 723 C C . LYS A 1 95 ? 9.998 12.150 -6.024 1.00 85.88 95 LYS A C 1
ATOM 725 O O . LYS A 1 95 ? 10.827 11.815 -6.869 1.00 85.88 95 LYS A O 1
ATOM 730 N N . GLU A 1 96 ? 9.595 11.351 -5.046 1.00 90.31 96 GLU A N 1
ATOM 731 C CA . GLU A 1 96 ? 10.198 10.068 -4.711 1.00 90.31 96 GLU A CA 1
ATOM 73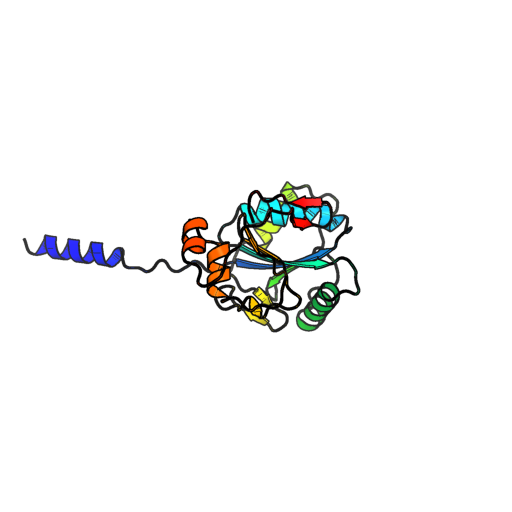2 C C . GLU A 1 96 ? 9.284 8.917 -5.123 1.00 90.31 96 GLU A C 1
ATOM 734 O O . GLU A 1 96 ? 8.231 8.649 -4.539 1.00 90.31 96 GLU A O 1
ATOM 739 N N . LYS A 1 97 ? 9.731 8.216 -6.160 1.00 91.81 97 LYS A N 1
ATOM 740 C CA . LYS A 1 97 ? 9.092 7.030 -6.716 1.00 91.81 97 LYS A CA 1
ATOM 741 C C . LYS A 1 97 ? 10.154 6.091 -7.255 1.00 91.81 97 LYS A C 1
ATOM 743 O O . LYS A 1 97 ? 11.191 6.541 -7.747 1.00 91.81 97 LYS A O 1
ATOM 748 N N . TRP A 1 98 ? 9.866 4.800 -7.233 1.00 91.62 98 TRP A N 1
ATOM 749 C CA . TRP A 1 98 ? 10.673 3.814 -7.933 1.00 91.62 98 TRP A CA 1
ATOM 750 C C . TRP A 1 98 ? 9.812 2.916 -8.800 1.00 91.62 98 TRP A C 1
ATOM 752 O O . TRP A 1 98 ? 8.611 2.768 -8.580 1.00 91.62 98 TRP A O 1
ATOM 762 N N . SER A 1 99 ? 10.427 2.282 -9.789 1.00 89.62 99 SER A N 1
ATOM 763 C CA . SER A 1 99 ? 9.781 1.209 -10.526 1.00 89.62 99 SER A CA 1
ATOM 764 C C . SER A 1 99 ? 10.802 0.165 -10.938 1.00 89.62 99 SER A C 1
ATOM 766 O O . SER A 1 99 ? 11.870 0.493 -11.461 1.00 89.62 99 SER A O 1
ATOM 768 N N . GLY A 1 100 ? 10.448 -1.099 -10.714 1.00 82.56 100 GLY A N 1
ATOM 769 C CA . GLY A 1 100 ? 11.335 -2.230 -10.934 1.00 82.56 100 GLY A CA 1
ATOM 770 C C . GLY A 1 100 ? 12.473 -2.320 -9.916 1.00 82.56 100 GLY A C 1
ATOM 771 O O . GLY A 1 100 ? 12.713 -1.430 -9.109 1.00 82.56 100 GLY A O 1
ATOM 772 N N . ILE A 1 101 ? 13.185 -3.440 -9.978 1.00 83.38 101 ILE A N 1
ATOM 773 C CA . ILE A 1 101 ? 14.440 -3.669 -9.261 1.00 83.38 101 ILE A CA 1
ATOM 774 C C . ILE A 1 101 ? 15.406 -4.411 -10.193 1.00 83.38 101 ILE A C 1
ATOM 776 O O . ILE A 1 101 ? 14.957 -5.180 -11.056 1.00 83.38 101 ILE A O 1
ATOM 780 N N . PRO A 1 102 ? 16.729 -4.237 -10.052 1.00 80.75 102 PRO A N 1
ATOM 781 C CA . PRO A 1 102 ? 17.684 -5.015 -10.827 1.00 80.75 102 PRO A CA 1
ATOM 782 C C . PRO A 1 102 ? 17.553 -6.518 -10.546 1.00 80.75 102 PRO A C 1
ATOM 784 O O . PRO A 1 102 ? 17.426 -6.958 -9.403 1.00 80.75 102 PRO A O 1
ATOM 787 N N . ALA A 1 103 ? 17.634 -7.336 -11.600 1.00 74.00 103 ALA A N 1
ATOM 788 C CA . ALA A 1 103 ? 17.395 -8.781 -11.511 1.00 74.00 103 ALA A CA 1
ATOM 789 C C . ALA A 1 103 ? 18.313 -9.501 -10.499 1.00 74.00 103 ALA A C 1
ATOM 791 O O . ALA A 1 103 ? 17.910 -10.494 -9.889 1.00 74.00 103 ALA A O 1
ATOM 792 N N . PHE A 1 104 ? 19.529 -8.983 -10.297 1.00 81.62 104 PHE A N 1
ATOM 793 C CA . PHE A 1 104 ? 20.553 -9.546 -9.414 1.00 81.62 104 PHE A CA 1
ATOM 794 C C . PHE A 1 104 ? 20.410 -9.151 -7.937 1.00 81.62 104 PHE A C 1
ATOM 796 O O . PHE A 1 104 ? 21.205 -9.614 -7.123 1.00 81.62 104 PHE A O 1
ATOM 803 N N . TYR A 1 105 ? 19.427 -8.325 -7.566 1.00 87.75 105 TYR A N 1
ATOM 804 C CA . TYR A 1 105 ? 19.215 -7.970 -6.160 1.00 87.75 105 TYR A CA 1
ATOM 805 C C . TYR A 1 105 ? 18.909 -9.223 -5.335 1.00 87.75 105 TYR A C 1
ATOM 807 O O . TYR A 1 105 ? 18.187 -10.109 -5.781 1.00 87.75 105 TYR A O 1
ATOM 815 N N . THR A 1 106 ? 19.464 -9.326 -4.137 1.00 92.62 106 THR A N 1
ATOM 816 C CA . THR A 1 106 ? 19.054 -10.345 -3.155 1.00 92.62 106 THR A CA 1
ATOM 817 C C . THR A 1 106 ? 17.889 -9.801 -2.332 1.00 92.62 106 THR A C 1
ATOM 819 O O . THR A 1 106 ? 17.521 -8.638 -2.484 1.00 92.62 106 THR A O 1
ATOM 822 N N . ASN A 1 107 ? 17.318 -10.619 -1.450 1.00 93.75 107 ASN A N 1
ATOM 823 C CA . ASN A 1 107 ? 16.277 -10.161 -0.529 1.00 93.75 107 ASN A CA 1
ATOM 824 C C . ASN A 1 107 ? 16.780 -8.999 0.344 1.00 93.75 107 ASN A C 1
ATOM 826 O O . ASN A 1 107 ? 16.111 -7.976 0.411 1.00 93.75 107 ASN A O 1
ATOM 830 N N . ASP A 1 108 ? 17.996 -9.107 0.890 1.00 95.38 108 ASP A N 1
ATOM 831 C CA . ASP A 1 108 ? 18.617 -8.045 1.695 1.00 95.38 108 ASP A CA 1
ATOM 832 C C . ASP A 1 108 ? 18.810 -6.749 0.899 1.00 95.38 108 ASP A C 1
ATOM 834 O O . ASP A 1 108 ? 18.533 -5.670 1.411 1.00 95.38 108 ASP A O 1
ATOM 838 N N . HIS A 1 109 ? 19.214 -6.842 -0.377 1.00 95.75 109 HIS A N 1
ATOM 839 C CA . HIS A 1 109 ? 19.324 -5.660 -1.238 1.00 95.75 109 HIS A CA 1
ATOM 840 C C . HIS A 1 109 ? 17.964 -4.988 -1.458 1.00 95.75 109 HIS A C 1
ATOM 842 O O . HIS A 1 109 ? 17.894 -3.766 -1.490 1.00 95.75 109 HIS A O 1
ATOM 848 N N . ILE A 1 110 ? 16.887 -5.766 -1.626 1.00 95.19 110 ILE A N 1
ATOM 849 C CA . ILE A 1 110 ? 15.534 -5.214 -1.776 1.00 95.19 110 ILE A CA 1
ATOM 850 C C . ILE A 1 110 ? 15.108 -4.557 -0.469 1.00 95.19 110 ILE A C 1
ATOM 852 O O . ILE A 1 110 ? 14.677 -3.414 -0.500 1.00 95.19 110 ILE A O 1
ATOM 856 N N . PHE A 1 111 ? 15.270 -5.242 0.664 1.00 95.88 111 PHE A N 1
ATOM 857 C CA . PHE A 1 111 ? 14.898 -4.716 1.975 1.00 95.88 111 PHE A CA 1
ATOM 858 C C . PHE A 1 111 ? 15.614 -3.395 2.263 1.00 95.88 111 PHE A C 1
ATOM 860 O O . PHE A 1 111 ? 14.964 -2.403 2.571 1.00 95.88 111 PHE A O 1
ATOM 867 N N . GLN A 1 112 ? 16.939 -3.365 2.095 1.00 95.38 112 GLN A N 1
ATOM 868 C CA . GLN A 1 112 ? 17.737 -2.159 2.288 1.00 95.38 112 GLN A CA 1
ATOM 869 C C . GLN A 1 112 ? 17.306 -1.044 1.335 1.00 95.38 112 GLN A C 1
ATOM 871 O O . GLN A 1 112 ? 17.196 0.102 1.750 1.00 95.38 112 GLN A O 1
ATOM 876 N N . HIS A 1 113 ? 17.018 -1.373 0.074 1.00 94.00 113 HIS A N 1
ATOM 877 C CA . HIS A 1 113 ? 16.541 -0.382 -0.880 1.00 94.00 113 HIS A CA 1
ATOM 878 C C . HIS A 1 113 ? 15.216 0.243 -0.420 1.00 94.00 113 HIS A C 1
ATOM 880 O O . HIS A 1 113 ? 15.081 1.461 -0.490 1.00 94.00 113 HIS A O 1
ATOM 886 N N . VAL A 1 114 ? 14.258 -0.564 0.066 1.00 93.75 114 VAL A N 1
ATOM 887 C CA . VAL A 1 114 ? 12.969 -0.056 0.578 1.00 93.75 114 VAL A CA 1
ATOM 888 C C . VAL A 1 114 ? 13.205 0.819 1.805 1.00 93.75 114 VAL A C 1
ATOM 890 O O . VAL A 1 114 ? 12.634 1.901 1.889 1.00 93.75 114 VAL A O 1
ATOM 893 N N . GLU A 1 115 ? 14.069 0.380 2.720 1.00 93.69 115 GLU A N 1
ATOM 894 C CA . GLU A 1 115 ? 14.409 1.147 3.916 1.00 93.69 115 GLU A CA 1
ATOM 895 C C . GLU A 1 115 ? 14.977 2.520 3.546 1.00 93.69 115 GLU A C 1
ATOM 897 O O . GLU A 1 115 ? 14.406 3.528 3.948 1.00 93.69 115 GLU A O 1
ATOM 902 N N . GLU A 1 116 ? 15.996 2.567 2.684 1.00 92.94 116 GLU A N 1
ATOM 903 C CA . GLU A 1 116 ? 16.606 3.810 2.191 1.00 92.94 116 GLU A CA 1
ATOM 904 C C . GLU A 1 116 ? 15.596 4.709 1.459 1.00 92.94 116 GLU A C 1
ATOM 906 O O . GLU A 1 116 ? 15.631 5.929 1.598 1.00 92.94 116 GLU A O 1
ATOM 911 N N . PHE A 1 117 ? 14.671 4.129 0.689 1.00 91.75 117 PHE A N 1
ATOM 912 C CA . PHE A 1 117 ? 13.633 4.886 -0.018 1.00 91.75 117 PHE A CA 1
ATOM 913 C C . PHE A 1 117 ? 12.675 5.605 0.949 1.00 91.75 117 PHE A C 1
ATOM 915 O O . PHE A 1 117 ? 12.208 6.712 0.667 1.00 91.75 117 PHE A O 1
ATOM 922 N N . PHE A 1 118 ? 12.410 5.001 2.107 1.00 90.12 118 PHE A N 1
ATOM 923 C CA . PHE A 1 118 ? 11.568 5.563 3.161 1.00 90.12 118 PHE A CA 1
ATOM 924 C C . PHE A 1 118 ? 12.362 6.238 4.295 1.00 90.12 118 PHE A C 1
ATOM 926 O O . PHE A 1 118 ? 11.763 6.640 5.292 1.00 90.12 118 PHE A O 1
ATOM 933 N N . GLU A 1 119 ? 13.678 6.424 4.157 1.00 87.62 119 GLU A N 1
ATOM 934 C CA . GLU A 1 119 ? 14.441 7.321 5.031 1.00 87.62 119 GLU A CA 1
ATOM 935 C C . GLU A 1 119 ? 14.075 8.796 4.739 1.00 87.62 119 GLU A C 1
ATOM 937 O O . GLU A 1 119 ? 13.792 9.179 3.599 1.00 87.62 119 GLU A O 1
ATOM 942 N N . GLY A 1 120 ? 14.083 9.652 5.768 1.00 76.25 120 GLY A N 1
ATOM 943 C CA . GLY A 1 120 ? 13.821 11.094 5.633 1.00 76.25 120 GLY A CA 1
ATOM 944 C C . GLY A 1 120 ? 12.372 11.528 5.899 1.00 76.25 120 GLY A C 1
ATOM 945 O O . GLY A 1 120 ? 11.666 10.857 6.643 1.00 76.25 120 GLY A O 1
ATOM 946 N N . ASP A 1 121 ? 11.992 12.694 5.351 1.00 59.38 121 ASP A N 1
ATOM 947 C CA . ASP A 1 121 ? 10.775 13.459 5.691 1.00 59.38 121 ASP A CA 1
ATOM 948 C C . ASP A 1 121 ? 9.477 12.618 5.714 1.00 59.38 121 ASP A C 1
ATOM 950 O O . ASP A 1 121 ? 9.206 11.823 4.808 1.00 59.38 121 ASP A O 1
ATOM 954 N N . GLU A 1 122 ? 8.673 12.864 6.756 1.00 65.44 122 GLU A N 1
ATOM 955 C CA . GLU A 1 122 ? 7.268 12.457 6.937 1.00 65.44 122 GLU A CA 1
ATOM 956 C C . GLU A 1 122 ? 6.400 13.077 5.817 1.00 65.44 122 GLU A C 1
ATOM 958 O O . GLU A 1 122 ? 6.692 14.170 5.337 1.00 65.44 122 GLU A O 1
ATOM 963 N N . GLY A 1 123 ? 5.306 12.505 5.317 1.00 69.38 123 GLY A N 1
ATOM 964 C CA . GLY A 1 123 ? 4.642 11.213 5.520 1.00 69.38 123 GLY A CA 1
ATOM 965 C C . GLY A 1 123 ? 3.351 11.143 4.680 1.00 69.38 123 GLY A C 1
ATOM 966 O O . GLY A 1 123 ? 2.433 10.385 4.977 1.00 69.38 123 GLY A O 1
ATOM 967 N N . GLU A 1 124 ? 3.240 11.967 3.634 1.00 87.06 124 GLU A N 1
ATOM 968 C CA . GLU A 1 124 ? 2.004 12.111 2.869 1.00 87.06 124 GLU A CA 1
ATOM 969 C C . GLU A 1 124 ? 1.836 10.977 1.855 1.00 87.06 124 GLU A C 1
ATOM 971 O O . GLU A 1 124 ? 2.768 10.578 1.163 1.00 87.06 124 GLU A O 1
ATOM 976 N N . CYS A 1 125 ? 0.615 10.469 1.731 1.00 91.38 125 CYS A N 1
ATOM 977 C CA . CYS A 1 125 ? 0.218 9.607 0.636 1.00 91.38 125 CYS A CA 1
ATOM 978 C C . CYS A 1 125 ? 0.084 10.461 -0.631 1.00 91.38 125 CYS A C 1
ATOM 980 O O . CYS A 1 125 ? -0.809 11.306 -0.705 1.00 91.38 125 CYS A O 1
ATOM 982 N N . LEU A 1 126 ? 0.890 10.214 -1.669 1.00 93.88 126 LEU A N 1
ATOM 983 C CA . LEU A 1 126 ? 0.583 10.770 -2.990 1.00 93.88 126 LEU A CA 1
ATOM 984 C C . LEU A 1 126 ? -0.623 10.031 -3.580 1.00 93.88 126 LEU A C 1
ATOM 986 O O . LEU A 1 126 ? -0.485 8.921 -4.094 1.00 93.88 126 LEU A O 1
ATOM 990 N N . LEU A 1 127 ? -1.803 10.639 -3.521 1.00 94.38 127 LEU A N 1
ATOM 991 C CA . LEU A 1 127 ? -2.995 10.176 -4.224 1.00 94.38 127 LEU A CA 1
ATOM 992 C C . LEU A 1 127 ? -3.080 10.774 -5.629 1.00 94.38 127 LEU A C 1
ATOM 994 O O . LEU A 1 127 ? -2.309 11.662 -6.000 1.00 94.38 127 LEU A O 1
ATOM 998 N N . LYS A 1 128 ? -4.041 10.310 -6.434 1.00 91.44 128 LYS A N 1
ATOM 999 C CA . LYS A 1 128 ? -4.289 10.878 -7.768 1.00 91.44 128 LYS A CA 1
ATOM 1000 C C . LYS A 1 128 ? -4.547 12.388 -7.696 1.00 91.44 128 LYS A C 1
ATOM 1002 O O . LYS A 1 128 ? -4.058 13.129 -8.542 1.00 91.44 128 LYS A O 1
ATOM 1007 N N . GLU A 1 129 ? -5.283 12.835 -6.686 1.00 92.00 129 GLU A N 1
ATOM 1008 C CA . GLU A 1 129 ? -5.695 14.225 -6.494 1.00 92.00 129 GLU A CA 1
ATOM 1009 C C . GLU A 1 129 ? -4.591 15.114 -5.898 1.00 92.00 129 GLU A C 1
ATOM 1011 O O . GLU A 1 129 ? -4.649 16.334 -6.053 1.00 92.00 129 GLU A O 1
ATOM 1016 N N . GLY A 1 130 ? -3.582 14.528 -5.248 1.00 92.31 130 GLY A N 1
ATOM 1017 C CA . GLY A 1 130 ? -2.507 15.257 -4.580 1.00 92.31 130 GLY A CA 1
ATOM 1018 C C . GLY A 1 130 ? -1.950 14.515 -3.368 1.00 92.31 130 GLY A C 1
ATOM 1019 O O . GLY A 1 130 ? -2.321 13.374 -3.101 1.00 92.31 130 GLY A O 1
ATOM 1020 N N . GLU A 1 131 ? -1.040 15.170 -2.656 1.00 93.06 131 GLU A N 1
ATOM 1021 C CA . GLU A 1 131 ? -0.470 14.666 -1.405 1.00 93.06 131 GLU A CA 1
ATOM 1022 C C . GLU A 1 131 ? -1.442 14.936 -0.240 1.00 93.06 131 GLU A C 1
ATOM 1024 O O . GLU A 1 131 ? -2.093 15.983 -0.194 1.00 93.06 131 GLU A O 1
ATOM 1029 N N . ILE A 1 132 ? -1.596 13.961 0.658 1.00 93.56 132 ILE A N 1
ATOM 1030 C CA . ILE A 1 132 ? -2.421 14.054 1.871 1.00 93.56 132 ILE A CA 1
ATOM 1031 C C . ILE A 1 132 ? -1.789 13.217 2.981 1.00 93.56 132 ILE A C 1
ATOM 1033 O O . ILE A 1 132 ? -1.337 12.101 2.724 1.00 93.56 132 ILE A O 1
ATOM 1037 N N . SER A 1 133 ? -1.768 13.708 4.219 1.00 93.25 133 SER A N 1
ATOM 1038 C CA . SER A 1 133 ? -1.289 12.904 5.349 1.00 93.25 133 SER A CA 1
ATOM 1039 C C . SER A 1 133 ? -2.184 11.685 5.581 1.00 93.25 133 SER A C 1
ATOM 1041 O O . SER A 1 133 ? -3.390 11.692 5.303 1.00 93.25 133 SER A O 1
ATOM 1043 N N . PHE A 1 134 ? -1.613 10.606 6.116 1.00 93.88 134 PHE A N 1
ATOM 1044 C CA . PHE A 1 134 ? -2.407 9.421 6.439 1.00 93.88 134 PHE A CA 1
ATOM 1045 C C . PHE A 1 134 ? -3.467 9.723 7.513 1.00 93.88 134 PHE A C 1
ATOM 1047 O O . PHE A 1 134 ? -4.567 9.166 7.501 1.00 93.88 134 PHE A O 1
ATOM 1054 N N . GLU A 1 135 ? -3.170 10.636 8.432 1.00 93.12 135 GLU A N 1
ATOM 1055 C CA . GLU A 1 135 ? -4.053 11.096 9.498 1.00 93.12 135 GLU A CA 1
ATOM 1056 C C . GLU A 1 135 ? -5.294 11.800 8.936 1.00 93.12 135 GLU A C 1
ATOM 1058 O O . GLU A 1 135 ? -6.399 11.537 9.409 1.00 93.12 135 GLU A O 1
ATOM 1063 N N . GLU A 1 136 ? -5.150 12.599 7.878 1.00 94.44 136 GLU A N 1
ATOM 1064 C CA . GLU A 1 136 ? -6.263 13.302 7.226 1.00 94.44 136 GLU A CA 1
ATOM 1065 C C . GLU A 1 136 ? -6.984 12.450 6.171 1.00 94.44 136 GLU A C 1
ATOM 1067 O O . GLU A 1 136 ? -8.149 12.696 5.857 1.00 94.44 136 GLU A O 1
ATOM 1072 N N . LEU A 1 137 ? -6.332 11.405 5.651 1.00 95.56 137 LEU A N 1
ATOM 1073 C CA . LEU A 1 137 ? -6.880 10.546 4.604 1.00 95.56 137 LEU A CA 1
ATOM 1074 C C . LEU A 1 137 ? -8.180 9.847 5.025 1.00 95.56 137 LEU A C 1
ATOM 1076 O O . LEU A 1 137 ? -8.192 9.000 5.914 1.00 95.56 137 LEU A O 1
ATOM 1080 N N . ASN A 1 138 ? -9.283 10.089 4.332 1.00 96.69 138 ASN A N 1
ATOM 1081 C CA . ASN A 1 138 ? -10.471 9.262 4.499 1.00 96.69 138 ASN A CA 1
ATOM 1082 C C . ASN A 1 138 ? -10.325 7.950 3.707 1.00 96.69 138 ASN A C 1
ATOM 1084 O O . ASN A 1 138 ? -10.377 7.947 2.479 1.00 96.69 138 ASN A O 1
ATOM 1088 N N . LEU A 1 139 ? -10.181 6.814 4.401 1.00 96.75 139 LEU A N 1
ATOM 1089 C CA . LEU A 1 139 ? -9.976 5.498 3.771 1.00 96.75 139 LEU A CA 1
ATOM 1090 C C . LEU A 1 139 ? -11.139 5.078 2.864 1.00 96.75 139 LEU A C 1
ATOM 1092 O O . LEU A 1 139 ? -10.978 4.251 1.968 1.00 96.75 139 LEU A O 1
ATOM 1096 N N . ASN A 1 140 ? -12.318 5.650 3.095 1.00 95.94 140 ASN A N 1
ATOM 1097 C CA . ASN A 1 140 ? -13.501 5.404 2.289 1.00 95.94 140 ASN A CA 1
ATOM 1098 C C . ASN A 1 140 ? -13.407 5.978 0.873 1.00 95.94 140 ASN A C 1
ATOM 1100 O O . ASN A 1 140 ? -14.057 5.430 -0.020 1.00 95.94 140 ASN A O 1
ATOM 1104 N N . ASP A 1 141 ? -12.595 7.022 0.694 1.00 95.25 141 ASP A N 1
ATOM 1105 C CA . ASP A 1 141 ? -12.437 7.763 -0.558 1.00 95.25 141 ASP A CA 1
ATOM 1106 C C . ASP A 1 141 ? -11.350 7.150 -1.458 1.00 95.25 141 ASP A C 1
ATOM 1108 O O . ASP A 1 141 ? -11.174 7.577 -2.599 1.00 95.25 141 ASP A O 1
ATOM 1112 N N . LEU A 1 142 ? -10.639 6.121 -0.973 1.00 96.44 142 LEU A N 1
ATOM 1113 C CA . LEU A 1 142 ? -9.645 5.409 -1.767 1.00 96.44 142 LEU A CA 1
ATOM 1114 C C . LEU A 1 142 ? -10.320 4.677 -2.944 1.00 96.44 142 LEU A C 1
ATOM 1116 O O . LEU A 1 142 ? -11.202 3.834 -2.722 1.00 96.44 142 LEU A O 1
ATOM 1120 N N . PRO A 1 143 ? -9.915 4.968 -4.193 1.00 95.44 143 PRO A N 1
ATOM 1121 C CA . PRO A 1 143 ? -10.528 4.385 -5.382 1.00 95.44 143 PRO A CA 1
ATOM 1122 C C . PRO A 1 143 ? -10.255 2.884 -5.457 1.00 95.44 143 PRO A C 1
ATOM 1124 O O . PRO A 1 143 ? -9.247 2.414 -4.963 1.00 95.44 143 PRO A O 1
ATOM 1127 N N . GLU A 1 144 ? -11.135 2.117 -6.096 1.00 95.06 144 GLU A N 1
ATOM 1128 C CA . GLU A 1 144 ? -10.909 0.698 -6.431 1.00 95.06 144 GLU A CA 1
ATOM 1129 C C . GLU A 1 144 ? -10.629 -0.283 -5.275 1.00 95.06 144 GLU A C 1
ATOM 1131 O O . GLU A 1 144 ? -10.360 -1.451 -5.524 1.00 95.06 144 GLU A O 1
ATOM 1136 N N . LYS A 1 145 ? -10.826 0.122 -4.012 1.00 95.19 145 LYS A N 1
ATOM 1137 C CA . LYS A 1 145 ? -10.765 -0.770 -2.834 1.00 95.19 145 LYS A CA 1
ATOM 1138 C C . LYS A 1 145 ? -9.378 -1.423 -2.639 1.00 95.19 145 LYS A C 1
ATOM 1140 O O . LYS A 1 145 ? -9.280 -2.654 -2.632 1.00 95.19 145 LYS A O 1
ATOM 1145 N N . PRO A 1 146 ? -8.312 -0.627 -2.427 1.00 97.19 146 PRO A N 1
ATOM 1146 C CA . PRO A 1 146 ? -6.983 -1.168 -2.178 1.00 97.19 146 PRO A CA 1
ATOM 1147 C C . PRO A 1 146 ? -6.938 -1.999 -0.897 1.00 97.19 146 PRO A C 1
ATOM 1149 O O . PRO A 1 146 ? -7.781 -1.880 -0.001 1.00 97.19 146 PRO A O 1
ATOM 1152 N N . LYS A 1 147 ? -5.875 -2.791 -0.788 1.00 97.94 147 LYS A N 1
ATOM 1153 C CA . LYS A 1 147 ? -5.441 -3.390 0.472 1.00 97.94 147 LYS A CA 1
ATOM 1154 C C . LYS A 1 147 ? -4.589 -2.378 1.239 1.00 97.94 147 LYS A C 1
ATOM 1156 O O . LYS A 1 147 ? -3.775 -1.683 0.636 1.00 97.94 147 LYS A O 1
ATOM 1161 N N . LEU A 1 148 ? -4.752 -2.294 2.557 1.00 98.12 148 LEU A N 1
ATOM 1162 C CA . LEU A 1 148 ? -3.892 -1.463 3.404 1.00 98.12 148 LEU A CA 1
ATOM 1163 C C . LEU A 1 148 ? -3.053 -2.337 4.326 1.00 98.12 148 LEU A C 1
ATOM 1165 O O . LEU A 1 148 ? -3.598 -3.124 5.099 1.00 98.12 148 LEU A O 1
ATOM 1169 N N . TRP A 1 149 ? -1.739 -2.155 4.258 1.00 98.00 149 T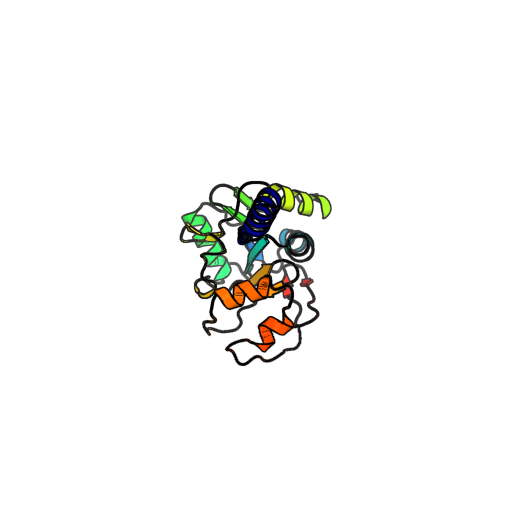RP A N 1
ATOM 1170 C CA . TRP A 1 149 ? -0.755 -2.884 5.049 1.00 98.00 149 TRP A CA 1
ATOM 1171 C C . TRP A 1 149 ? -0.124 -1.949 6.073 1.00 98.00 149 TRP A C 1
ATOM 1173 O O . TRP A 1 149 ? 0.354 -0.876 5.706 1.00 98.00 149 TRP A O 1
ATOM 1183 N N . ALA A 1 150 ? -0.104 -2.353 7.340 1.00 96.38 150 ALA A N 1
ATOM 1184 C CA . ALA A 1 150 ? 0.552 -1.603 8.408 1.00 96.38 150 ALA A CA 1
ATOM 1185 C C . ALA A 1 150 ? 1.008 -2.558 9.515 1.00 96.38 150 ALA A C 1
ATOM 1187 O O . ALA A 1 150 ? 0.195 -3.302 10.073 1.00 96.38 150 ALA A O 1
ATOM 1188 N N . GLY A 1 151 ? 2.306 -2.562 9.833 1.00 94.00 151 GLY A N 1
ATOM 1189 C CA . GLY A 1 151 ? 2.880 -3.553 10.742 1.00 94.00 151 GLY A CA 1
ATOM 1190 C C . GLY A 1 151 ? 2.505 -4.978 10.314 1.00 94.00 151 GLY A C 1
ATOM 1191 O O . GLY A 1 151 ? 2.612 -5.345 9.149 1.00 94.00 151 GLY A O 1
ATOM 1192 N N . SER A 1 152 ? 2.016 -5.793 11.247 1.00 93.00 152 SER A N 1
ATOM 1193 C CA . SER A 1 152 ? 1.535 -7.156 10.958 1.00 93.00 152 SER A CA 1
ATOM 1194 C C . SER A 1 152 ? 0.035 -7.223 10.639 1.00 93.00 152 SER A C 1
ATOM 1196 O O . SER A 1 152 ? -0.609 -8.235 10.927 1.00 93.00 152 SER A O 1
ATOM 1198 N N . ARG A 1 153 ? -0.559 -6.141 10.120 1.00 95.44 153 ARG A N 1
ATOM 1199 C CA . ARG A 1 153 ? -1.997 -6.055 9.833 1.00 95.44 153 ARG A CA 1
ATOM 1200 C C . ARG A 1 153 ? -2.274 -5.764 8.376 1.00 95.44 153 ARG A C 1
ATOM 1202 O O . ARG A 1 153 ? -1.551 -5.019 7.717 1.00 95.44 153 ARG A O 1
ATOM 1209 N N . LEU A 1 154 ? -3.388 -6.328 7.934 1.00 96.8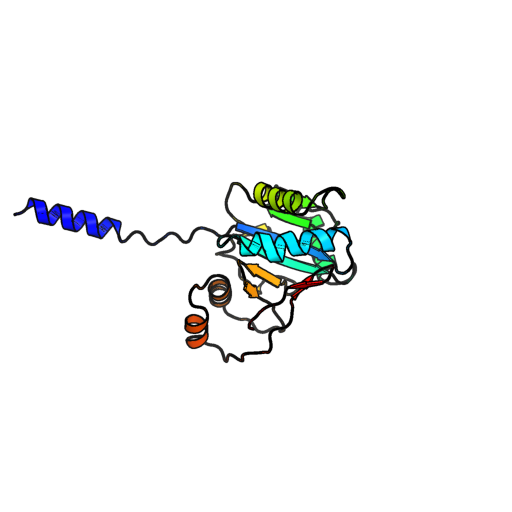8 154 LEU A N 1
ATOM 1210 C CA . LEU A 1 154 ? -3.952 -6.131 6.618 1.00 96.88 154 LEU A CA 1
ATOM 1211 C C . LEU A 1 154 ? -5.424 -5.762 6.761 1.00 96.88 154 LEU A C 1
ATOM 1213 O O . LEU A 1 154 ? -6.191 -6.475 7.406 1.00 96.88 154 LEU A O 1
ATOM 1217 N N . LEU A 1 155 ? -5.815 -4.664 6.128 1.00 96.56 155 LEU A N 1
ATOM 1218 C CA . LEU A 1 155 ? -7.207 -4.269 5.980 1.00 96.56 155 LEU A CA 1
ATOM 1219 C C . LEU A 1 155 ? -7.630 -4.477 4.526 1.00 96.56 155 LEU A C 1
ATOM 1221 O O . LEU A 1 155 ? -6.994 -3.968 3.602 1.00 96.56 155 LEU A O 1
ATOM 1225 N N . VAL A 1 156 ? -8.712 -5.235 4.336 1.00 95.69 156 VAL A N 1
ATOM 1226 C CA . VAL A 1 156 ? -9.269 -5.578 3.021 1.00 95.69 156 VAL A CA 1
ATOM 1227 C C . VAL A 1 156 ? -10.723 -5.136 2.959 1.00 95.69 156 VAL A C 1
ATOM 1229 O O . VAL A 1 156 ? -11.534 -5.502 3.810 1.00 95.69 156 VAL A O 1
ATOM 1232 N N . ARG A 1 157 ? -11.080 -4.376 1.923 1.00 94.00 157 ARG A N 1
ATOM 1233 C CA . ARG A 1 157 ? -12.461 -3.949 1.687 1.00 94.00 157 ARG A CA 1
ATOM 1234 C C . ARG A 1 157 ? -13.165 -4.914 0.731 1.00 94.00 157 ARG A C 1
ATOM 1236 O O . ARG A 1 157 ? -12.874 -4.942 -0.458 1.00 94.00 157 ARG A O 1
ATOM 1243 N N . THR A 1 158 ? -14.143 -5.662 1.238 1.00 90.19 158 THR A N 1
ATOM 1244 C CA . THR A 1 158 ? -14.907 -6.665 0.463 1.00 90.19 158 THR A CA 1
ATOM 1245 C C . THR A 1 158 ? -16.326 -6.218 0.081 1.00 90.19 158 THR A C 1
ATOM 1247 O O . THR A 1 158 ? -17.044 -6.950 -0.595 1.00 90.19 158 THR A O 1
ATOM 1250 N N . GLY A 1 159 ? -16.735 -4.998 0.450 1.00 89.50 159 GLY A N 1
ATOM 1251 C CA . GLY A 1 159 ? -18.059 -4.433 0.159 1.00 89.50 159 GLY A CA 1
ATOM 1252 C C . GLY A 1 159 ? -18.043 -2.911 -0.006 1.00 89.50 159 GLY A C 1
ATOM 1253 O O . GLY A 1 159 ? -16.978 -2.297 -0.016 1.00 89.50 159 GLY A O 1
ATOM 1254 N N . ASP A 1 160 ? -19.228 -2.312 -0.144 1.00 90.38 160 ASP A N 1
ATOM 1255 C CA . ASP A 1 160 ? -19.404 -0.864 -0.385 1.00 90.38 160 ASP A CA 1
ATOM 1256 C C . ASP A 1 160 ? -19.832 -0.081 0.864 1.00 90.38 160 ASP A C 1
ATOM 1258 O O . ASP A 1 160 ? -20.052 1.131 0.810 1.00 90.38 160 ASP A O 1
ATOM 1262 N N . ALA A 1 161 ? -19.972 -0.774 1.998 1.00 90.56 161 ALA A N 1
ATOM 1263 C CA . ALA A 1 161 ? -20.289 -0.135 3.263 1.00 90.56 161 ALA A CA 1
ATOM 1264 C C . ALA A 1 161 ? -19.188 0.869 3.641 1.00 90.56 161 ALA A C 1
ATOM 1266 O O . ALA A 1 161 ? -17.987 0.599 3.517 1.00 90.56 161 ALA A O 1
ATOM 1267 N N . GLN A 1 162 ? -19.630 2.033 4.105 1.00 92.56 162 GLN A N 1
ATOM 1268 C CA . GLN A 1 162 ? -18.758 3.070 4.633 1.00 92.56 162 GLN A CA 1
ATOM 1269 C C . GLN A 1 162 ? -18.602 2.824 6.130 1.00 92.56 162 GLN A C 1
ATOM 1271 O O . GLN A 1 162 ? -19.595 2.747 6.853 1.00 92.56 162 GLN A O 1
ATOM 1276 N N . ILE A 1 163 ? -17.361 2.639 6.563 1.00 94.00 163 ILE A N 1
ATOM 1277 C CA . ILE A 1 163 ? -16.994 2.462 7.968 1.00 94.00 163 ILE A CA 1
ATOM 1278 C C . ILE A 1 163 ? -16.183 3.691 8.352 1.00 94.00 163 ILE A C 1
ATOM 1280 O O . ILE A 1 163 ? -15.359 4.142 7.559 1.00 94.00 163 ILE A O 1
ATOM 1284 N N . GLU A 1 164 ? -16.415 4.241 9.540 1.00 95.88 164 GLU A N 1
ATOM 1285 C CA . GLU A 1 164 ? -15.686 5.415 10.026 1.00 95.88 164 GLU A CA 1
ATOM 1286 C C . GLU A 1 164 ? -14.170 5.228 9.857 1.00 95.88 164 GLU A C 1
ATOM 1288 O O . GLU A 1 164 ? -13.579 4.282 10.387 1.00 95.88 164 GLU A O 1
ATOM 1293 N N . SER A 1 165 ? -13.555 6.126 9.083 1.00 96.19 165 SER A N 1
ATOM 1294 C CA . SER A 1 165 ? -12.154 6.016 8.658 1.00 96.19 165 SER A CA 1
ATOM 1295 C C . SER A 1 165 ? -11.206 5.971 9.853 1.00 96.19 165 SER A C 1
ATOM 1297 O O . SER A 1 165 ? -10.314 5.127 9.905 1.00 96.19 165 SER A O 1
ATOM 1299 N N . ASP A 1 166 ? -11.455 6.803 10.864 1.00 95.19 166 ASP A N 1
ATOM 1300 C CA . ASP A 1 166 ? -10.635 6.850 12.075 1.00 95.19 166 ASP A CA 1
ATOM 1301 C C . ASP A 1 166 ? -10.671 5.524 12.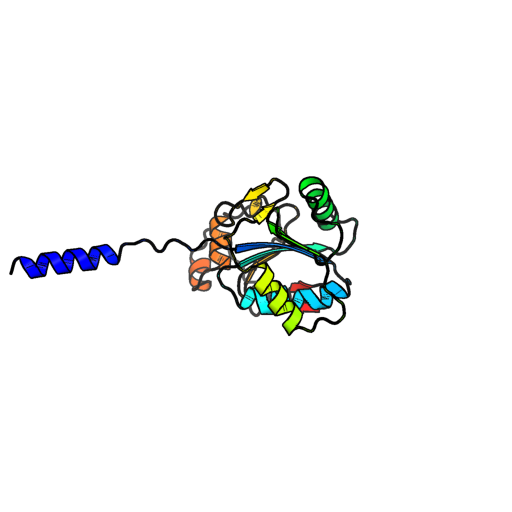837 1.00 95.19 166 ASP A C 1
ATOM 1303 O O . ASP A 1 166 ? -9.635 5.042 13.289 1.00 95.19 166 ASP A O 1
ATOM 1307 N N . PHE A 1 167 ? -11.833 4.865 12.899 1.00 95.44 167 PHE A N 1
ATOM 1308 C CA . PHE A 1 167 ? -11.940 3.540 13.506 1.00 95.44 167 PHE A CA 1
ATOM 1309 C C . PHE A 1 167 ? -11.093 2.509 12.747 1.00 95.44 167 PHE A C 1
ATOM 1311 O O . PHE A 1 167 ? -10.344 1.756 13.364 1.00 95.44 167 PHE A O 1
ATOM 1318 N N . LEU A 1 168 ? -11.152 2.498 11.412 1.00 95.69 168 LEU A N 1
ATOM 1319 C CA . LEU A 1 168 ? -10.337 1.598 10.589 1.00 95.69 168 LEU A CA 1
ATOM 1320 C C . LEU A 1 168 ? -8.830 1.844 10.767 1.00 95.69 168 LEU A C 1
ATOM 1322 O O . LEU A 1 168 ? -8.061 0.891 10.906 1.00 95.69 168 LEU A O 1
ATOM 1326 N N . LYS A 1 169 ? -8.403 3.111 10.812 1.00 95.31 169 LYS A N 1
ATOM 1327 C CA . LYS A 1 169 ? -7.006 3.482 11.081 1.00 95.31 169 LYS A CA 1
ATOM 1328 C C . LYS A 1 169 ? -6.563 3.036 12.468 1.00 95.31 169 LYS A C 1
ATOM 1330 O O . LYS A 1 169 ? -5.471 2.494 12.615 1.00 95.31 169 LYS A O 1
ATOM 1335 N N . GLU A 1 170 ? -7.409 3.195 13.485 1.00 93.62 170 GLU A N 1
ATOM 1336 C CA . GLU A 1 170 ? -7.114 2.684 14.823 1.00 93.62 170 GLU A CA 1
ATOM 1337 C C . GLU A 1 170 ? -6.897 1.166 14.808 1.00 93.62 170 GLU A C 1
ATOM 1339 O O . GLU A 1 170 ? -5.955 0.681 15.438 1.00 93.62 170 GLU A O 1
ATOM 1344 N N . LEU A 1 171 ? -7.708 0.404 14.064 1.00 94.06 171 LEU A N 1
ATOM 1345 C CA . LEU A 1 171 ? -7.533 -1.046 13.945 1.00 94.06 171 LEU A CA 1
ATOM 1346 C C . LEU A 1 171 ? -6.202 -1.439 13.292 1.00 94.06 171 LEU A C 1
ATOM 1348 O O . LEU A 1 171 ? -5.664 -2.485 13.644 1.00 94.06 171 LEU A O 1
ATOM 1352 N N . LEU A 1 172 ? -5.625 -0.622 12.408 1.00 94.25 172 LEU A N 1
ATOM 1353 C CA . LEU A 1 172 ? -4.311 -0.891 11.808 1.00 94.25 172 LEU A CA 1
ATOM 1354 C C . LEU A 1 172 ? -3.154 -0.785 12.819 1.00 94.25 172 LEU A C 1
ATOM 1356 O O . LEU A 1 172 ? -2.150 -1.471 12.664 1.00 94.25 172 LEU A O 1
ATOM 1360 N N . PHE A 1 173 ? -3.309 -0.003 13.893 1.00 92.25 173 PHE A N 1
ATOM 1361 C CA . PHE A 1 173 ? -2.210 0.316 14.822 1.00 92.25 173 PHE A CA 1
ATOM 1362 C C . PHE A 1 173 ? -2.487 0.015 16.304 1.00 92.25 173 PHE A C 1
ATOM 1364 O O . PHE A 1 173 ? -1.611 0.186 17.149 1.00 92.25 173 PHE A O 1
ATOM 1371 N N . ALA A 1 174 ? -3.693 -0.428 16.664 1.00 91.88 174 ALA A N 1
ATOM 1372 C CA . ALA A 1 174 ? -4.071 -0.692 18.052 1.00 91.88 174 ALA A CA 1
ATOM 1373 C C . ALA A 1 174 ? -3.193 -1.759 18.721 1.00 91.88 174 ALA A C 1
ATOM 1375 O O . ALA A 1 174 ? -3.188 -2.896 18.277 1.00 91.88 174 ALA A O 1
ATOM 1376 N N . ASN A 1 175 ? -2.551 -1.473 19.852 1.00 90.00 175 ASN A N 1
ATOM 1377 C CA . ASN A 1 175 ? -1.855 -2.521 20.616 1.00 90.00 175 ASN A CA 1
ATOM 1378 C C . ASN A 1 175 ? -2.820 -3.590 21.166 1.00 90.00 175 ASN A C 1
ATOM 1380 O O . ASN A 1 175 ? -2.482 -4.770 21.207 1.00 90.00 175 ASN A O 1
ATOM 1384 N N . ASP A 1 176 ? -4.031 -3.178 21.552 1.00 91.06 176 ASP A N 1
ATOM 1385 C CA . ASP A 1 176 ? -5.108 -4.054 22.019 1.00 91.06 176 ASP A CA 1
ATOM 1386 C C . ASP A 1 176 ? -6.240 -4.105 20.984 1.00 91.06 176 ASP A C 1
ATOM 1388 O O . ASP A 1 176 ? -7.219 -3.359 21.052 1.00 91.06 176 ASP A O 1
ATOM 1392 N N . LEU A 1 177 ? -6.074 -4.971 19.981 1.00 91.06 177 LEU A N 1
ATOM 1393 C CA . LEU A 1 177 ? -7.072 -5.153 18.928 1.00 91.06 177 LEU A CA 1
ATOM 1394 C C . LEU A 1 177 ? -8.379 -5.733 19.485 1.00 91.06 177 LEU A C 1
ATOM 1396 O O . LEU A 1 177 ? -9.456 -5.252 19.143 1.00 91.06 177 LEU A O 1
ATOM 1400 N N . ALA A 1 178 ? -8.293 -6.724 20.376 1.00 91.00 178 ALA A N 1
ATOM 1401 C CA . ALA A 1 178 ? -9.465 -7.379 20.950 1.00 91.00 178 ALA A CA 1
ATOM 1402 C C . ALA A 1 178 ? -10.334 -6.391 21.744 1.00 91.00 178 ALA A C 1
ATOM 1404 O O . ALA A 1 178 ? -11.552 -6.363 21.569 1.00 91.00 178 ALA A O 1
ATOM 1405 N N . GLY A 1 179 ? -9.717 -5.533 22.563 1.00 92.06 179 GLY A N 1
ATOM 1406 C CA . GLY A 1 179 ? -10.424 -4.481 23.290 1.00 92.06 179 GLY A CA 1
ATOM 1407 C C . GLY A 1 179 ? -11.045 -3.426 22.374 1.00 92.06 179 GLY A C 1
ATOM 1408 O O . GLY A 1 179 ? -12.155 -2.960 22.642 1.00 92.06 179 GLY A O 1
ATOM 1409 N N . LYS A 1 180 ? -10.381 -3.070 21.265 1.00 92.19 180 LYS A N 1
ATOM 1410 C CA . LYS A 1 180 ? -10.940 -2.145 20.264 1.00 92.19 180 LYS A CA 1
ATOM 1411 C C . LYS A 1 180 ? -12.144 -2.737 19.537 1.00 92.19 180 LYS A C 1
ATOM 1413 O O . LYS A 1 180 ? -13.161 -2.062 19.410 1.00 92.19 180 LYS A O 1
ATOM 1418 N N . LEU A 1 181 ? -12.061 -4.003 19.137 1.00 93.00 181 LEU A N 1
ATOM 1419 C CA . LEU A 1 181 ? -13.163 -4.720 18.501 1.00 93.00 181 LEU A CA 1
ATOM 1420 C C . LEU A 1 181 ? -14.348 -4.917 19.462 1.00 93.00 181 LEU A C 1
ATOM 1422 O O . LEU A 1 181 ? -15.490 -4.687 19.081 1.00 93.00 181 LEU A O 1
ATOM 1426 N N . ALA A 1 182 ? -14.102 -5.240 20.735 1.00 91.50 182 ALA A N 1
ATOM 1427 C CA . ALA A 1 182 ? -15.164 -5.425 21.732 1.00 91.50 182 ALA A CA 1
ATOM 1428 C C . ALA A 1 182 ? -16.035 -4.174 21.966 1.00 91.50 182 ALA A C 1
ATOM 1430 O O . ALA A 1 182 ? -17.180 -4.300 22.396 1.00 91.50 182 ALA A O 1
ATOM 1431 N N . ASN A 1 183 ? -15.504 -2.980 21.685 1.00 89.81 183 ASN A N 1
ATOM 1432 C CA . ASN A 1 183 ? -16.211 -1.705 21.823 1.00 89.81 183 ASN A CA 1
ATOM 1433 C C . ASN A 1 183 ? -16.597 -1.090 20.467 1.00 89.81 183 ASN A C 1
ATOM 1435 O O . ASN A 1 183 ? -16.940 0.092 20.407 1.00 89.81 183 ASN A O 1
ATOM 1439 N N . ALA A 1 184 ? -16.509 -1.858 19.378 1.00 92.94 184 ALA A N 1
ATOM 1440 C CA . ALA A 1 184 ? -16.830 -1.362 18.051 1.00 92.94 184 ALA A CA 1
ATOM 1441 C C . ALA A 1 184 ? -18.317 -0.970 17.957 1.00 92.94 184 ALA A C 1
ATOM 1443 O O . ALA A 1 184 ? -19.182 -1.704 18.440 1.00 92.94 184 ALA A O 1
ATOM 1444 N N . PRO A 1 185 ? -18.656 0.136 17.272 1.00 91.81 185 PRO A N 1
ATOM 1445 C CA . PRO A 1 185 ? -20.046 0.518 17.019 1.00 91.81 185 PRO A CA 1
ATOM 1446 C C . PRO A 1 185 ? -20.689 -0.306 15.883 1.00 91.81 185 PRO A C 1
ATOM 1448 O O . PRO A 1 185 ? -21.719 0.087 15.339 1.00 91.81 185 PRO A O 1
ATOM 1451 N N . TYR A 1 186 ? -20.080 -1.435 15.512 1.00 92.12 186 TYR A N 1
ATOM 1452 C CA . TYR A 1 186 ? -20.454 -2.275 14.378 1.00 92.12 186 TYR A CA 1
ATOM 1453 C C . TYR A 1 186 ? -20.749 -3.699 14.834 1.00 92.12 186 TYR A C 1
ATOM 1455 O O . TYR A 1 186 ? -20.180 -4.187 15.810 1.00 92.12 186 TYR A O 1
ATOM 1463 N N . GLU A 1 187 ? -21.604 -4.392 14.085 1.00 91.62 187 GLU A N 1
ATOM 1464 C CA . GLU A 1 187 ? -21.744 -5.836 14.229 1.00 91.62 187 GLU A CA 1
ATOM 1465 C C . GLU A 1 187 ? -20.490 -6.512 13.668 1.00 91.62 187 GLU A C 1
ATOM 1467 O O . GLU A 1 187 ? -20.201 -6.431 12.473 1.00 91.62 187 GLU A O 1
ATOM 1472 N N . LEU A 1 188 ? -19.729 -7.155 14.550 1.00 92.25 188 LEU A N 1
ATOM 1473 C CA . LEU A 1 188 ? -18.511 -7.858 14.182 1.00 92.25 188 LEU A CA 1
ATOM 1474 C C . LEU A 1 188 ? -18.780 -9.347 14.025 1.00 92.25 188 LEU A C 1
ATOM 1476 O O . LEU A 1 188 ? -19.438 -9.976 14.856 1.00 92.25 188 LEU A O 1
ATOM 1480 N N . LYS A 1 189 ? -18.201 -9.916 12.974 1.00 91.25 189 LYS A N 1
ATOM 1481 C CA . LYS A 1 189 ? -18.202 -11.348 12.721 1.00 91.25 189 LYS A CA 1
ATOM 1482 C C . LYS A 1 189 ? -16.776 -11.783 12.430 1.00 91.25 189 LYS A C 1
ATOM 1484 O O . LYS A 1 189 ? -16.234 -11.416 11.394 1.00 91.25 189 LYS A O 1
ATOM 1489 N N . GLU A 1 190 ? -16.219 -12.587 13.326 1.00 91.06 190 GLU A N 1
ATOM 1490 C CA . GLU A 1 190 ? -14.963 -13.290 13.076 1.00 91.06 190 GLU A CA 1
ATOM 1491 C C . GLU A 1 190 ? -15.143 -14.231 11.880 1.00 91.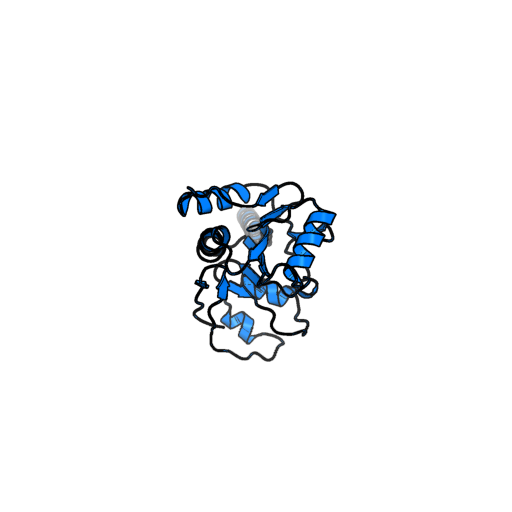06 190 GLU A C 1
ATOM 1493 O O . GLU A 1 190 ? -16.156 -14.940 11.760 1.00 91.06 190 GLU A O 1
ATOM 1498 N N . VAL A 1 191 ? -14.172 -14.215 10.975 1.00 92.00 191 VAL A N 1
ATOM 1499 C CA . VAL A 1 191 ? -14.158 -15.077 9.796 1.00 92.00 191 VAL A CA 1
ATOM 1500 C C . VAL A 1 191 ? -12.898 -15.926 9.802 1.00 92.00 191 VAL A C 1
ATOM 1502 O O . VAL A 1 191 ? -11.947 -15.703 10.544 1.00 92.00 191 VAL A O 1
ATOM 1505 N N . LYS A 1 192 ? -12.884 -16.972 8.977 1.00 92.69 192 LYS A N 1
ATOM 1506 C CA . LYS A 1 192 ? -11.652 -17.732 8.804 1.00 92.69 192 LYS A CA 1
ATOM 1507 C C . LYS A 1 192 ? -10.640 -16.836 8.092 1.00 92.69 192 LYS A C 1
ATOM 1509 O O . LYS A 1 192 ? -10.952 -16.322 7.022 1.00 92.69 192 LYS A O 1
ATOM 1514 N N . ALA A 1 193 ? -9.443 -16.709 8.656 1.00 92.56 193 ALA A N 1
ATOM 1515 C CA . ALA A 1 193 ? -8.352 -16.020 7.987 1.00 92.56 193 ALA A CA 1
ATOM 1516 C C . ALA A 1 193 ? -8.026 -16.698 6.649 1.00 92.56 193 ALA A C 1
ATOM 1518 O O . ALA A 1 193 ? -7.805 -17.914 6.584 1.00 92.56 193 ALA A O 1
ATOM 1519 N N . GLU A 1 194 ? -8.011 -15.892 5.593 1.00 93.00 194 GLU A N 1
ATOM 1520 C CA . GLU A 1 194 ? -7.572 -16.285 4.260 1.00 93.00 194 GLU A CA 1
ATOM 1521 C C . GLU A 1 194 ? -6.199 -15.656 3.992 1.00 93.00 194 GLU A C 1
ATOM 1523 O O . GLU A 1 194 ? -5.980 -14.497 4.359 1.00 93.00 194 GLU A O 1
ATOM 1528 N N . PRO A 1 195 ? -5.248 -16.398 3.398 1.00 93.38 195 PRO A N 1
ATOM 1529 C CA . PRO A 1 195 ? -3.969 -15.830 3.005 1.00 93.38 195 PRO A CA 1
ATOM 1530 C C . PRO A 1 195 ? -4.146 -14.667 2.023 1.00 93.38 195 PRO A C 1
ATOM 1532 O O . PRO A 1 195 ? -4.968 -14.724 1.108 1.00 93.38 195 PRO A O 1
ATOM 1535 N N . ALA A 1 196 ? -3.349 -13.618 2.191 1.00 93.75 196 ALA A N 1
ATOM 1536 C CA . ALA A 1 196 ? -3.372 -12.470 1.302 1.00 93.75 196 ALA A CA 1
ATOM 1537 C C . ALA A 1 196 ? -2.532 -12.758 0.048 1.00 93.75 196 ALA A C 1
ATOM 1539 O O . ALA A 1 196 ? -1.328 -12.998 0.177 1.00 93.75 196 ALA A O 1
ATOM 1540 N N . PRO A 1 197 ? -3.115 -12.724 -1.161 1.00 93.50 197 PRO A N 1
ATOM 1541 C CA . PRO A 1 197 ? -2.369 -12.986 -2.385 1.00 93.50 197 PRO A CA 1
ATOM 1542 C C . PRO A 1 197 ? -1.372 -11.861 -2.688 1.00 93.50 197 PRO A C 1
ATOM 1544 O O . PRO A 1 197 ? -1.672 -10.682 -2.475 1.00 93.50 197 PRO A O 1
ATOM 1547 N N . TYR A 1 198 ? -0.230 -12.248 -3.255 1.00 92.50 198 TYR A N 1
ATOM 1548 C CA . TYR A 1 198 ? 0.742 -11.384 -3.927 1.00 92.50 198 TYR A CA 1
ATOM 1549 C C . TYR A 1 198 ? 1.193 -12.029 -5.249 1.00 92.50 198 TYR A C 1
ATOM 1551 O O . TYR A 1 198 ? 0.783 -13.142 -5.580 1.00 92.50 198 TYR A O 1
ATOM 1559 N N . SER A 1 199 ? 2.058 -11.370 -6.028 1.00 90.00 199 SER A N 1
ATOM 1560 C CA . SER A 1 199 ? 2.388 -11.807 -7.393 1.00 90.00 199 SER A CA 1
ATOM 1561 C C . SER A 1 199 ? 2.861 -13.263 -7.546 1.00 90.00 199 SER A C 1
ATOM 1563 O O . SER A 1 199 ? 2.603 -13.886 -8.580 1.00 90.00 199 SER A O 1
ATOM 1565 N N . GLY A 1 200 ? 3.558 -13.802 -6.542 1.00 87.62 200 GLY A N 1
ATOM 1566 C CA . GLY A 1 200 ? 4.179 -15.129 -6.576 1.00 87.62 200 GLY A CA 1
ATOM 1567 C C . GLY A 1 200 ? 3.672 -16.120 -5.532 1.00 87.62 200 GLY A C 1
ATOM 1568 O O . GLY A 1 200 ? 4.245 -17.203 -5.432 1.00 87.62 200 GLY A O 1
ATOM 1569 N N . GLY A 1 201 ? 2.653 -15.771 -4.745 1.00 92.75 201 GLY A N 1
ATOM 1570 C CA . GLY A 1 201 ? 2.210 -16.602 -3.631 1.00 92.75 201 GLY A CA 1
ATOM 1571 C C . GLY A 1 201 ? 1.214 -15.893 -2.725 1.00 92.75 201 GLY A C 1
ATOM 1572 O O . GLY A 1 201 ? 0.428 -15.062 -3.174 1.00 92.75 201 GLY A O 1
ATOM 1573 N N . GLU A 1 202 ? 1.256 -16.236 -1.444 1.00 95.44 202 GLU A N 1
ATOM 1574 C CA . GLU A 1 202 ? 0.340 -15.717 -0.437 1.00 95.44 202 GLU A CA 1
ATOM 1575 C C . GLU A 1 202 ? 1.040 -15.485 0.909 1.00 95.44 202 GLU A C 1
ATOM 1577 O O . GLU A 1 202 ? 2.007 -16.176 1.239 1.00 95.44 202 GLU A O 1
ATOM 1582 N N . ILE A 1 203 ? 0.558 -14.502 1.672 1.00 93.88 203 ILE A N 1
ATOM 1583 C CA . ILE A 1 203 ? 1.010 -14.187 3.032 1.00 93.88 203 ILE A CA 1
ATOM 1584 C C . ILE A 1 203 ? -0.056 -14.692 4.014 1.00 93.88 203 ILE A C 1
ATOM 1586 O O . ILE A 1 203 ? -1.202 -14.235 3.947 1.00 93.88 203 ILE A O 1
ATOM 1590 N N . PRO A 1 204 ? 0.259 -15.651 4.902 1.00 94.56 204 PRO A N 1
ATOM 1591 C CA . PRO A 1 204 ? -0.721 -16.208 5.824 1.00 94.56 204 PRO A CA 1
ATOM 1592 C C . PRO A 1 204 ? -0.994 -15.265 7.001 1.00 94.56 204 PRO A C 1
ATOM 1594 O O . PRO A 1 204 ? -0.076 -14.717 7.604 1.00 94.56 204 PRO A O 1
ATOM 1597 N N . PHE A 1 205 ? -2.263 -15.171 7.400 1.00 92.56 205 PHE A N 1
ATOM 1598 C CA . PHE A 1 205 ? -2.685 -14.479 8.618 1.00 92.56 205 PHE A CA 1
ATOM 1599 C C . PHE A 1 205 ? -3.273 -15.472 9.618 1.00 92.56 205 PHE A C 1
ATOM 1601 O O . PHE A 1 205 ? -3.953 -16.428 9.247 1.00 92.56 205 PHE A O 1
ATOM 1608 N N . ALA A 1 206 ? -2.998 -15.255 10.904 1.00 88.31 206 ALA A N 1
ATOM 1609 C CA . ALA A 1 206 ? -3.468 -16.147 11.960 1.00 88.31 206 ALA A CA 1
ATOM 1610 C C . ALA A 1 206 ? -4.956 -15.948 12.303 1.00 88.31 206 ALA A C 1
ATOM 1612 O O . ALA A 1 206 ? -5.588 -16.880 12.797 1.00 88.31 206 ALA A O 1
ATOM 1613 N N . GLN A 1 207 ? -5.492 -14.738 12.100 1.00 86.75 207 GLN A N 1
ATOM 1614 C CA . GLN A 1 207 ? -6.829 -14.305 12.537 1.00 86.75 207 GLN A CA 1
ATOM 1615 C C . GLN A 1 207 ? -7.415 -13.296 11.534 1.00 86.75 207 GLN A C 1
ATOM 1617 O O . GLN A 1 207 ? -6.638 -12.589 10.887 1.00 86.75 207 GLN A O 1
ATOM 1622 N N . ALA A 1 208 ? -8.750 -13.248 11.412 1.00 82.12 208 ALA A N 1
ATOM 1623 C CA . ALA A 1 208 ? -9.491 -12.303 10.570 1.00 82.12 208 ALA A CA 1
ATOM 1624 C C . ALA A 1 208 ? -10.863 -11.936 11.162 1.00 82.12 208 ALA A C 1
ATOM 1626 O O . ALA A 1 208 ? -11.586 -12.845 11.634 1.00 82.12 208 ALA A O 1
#

Radius of gyration: 19.93 Å; chains: 1; bounding box: 42×44×71 Å

Secondary structure (DSSP, 8-state):
-HHHHHHHHHHHHTT------PPPEEEEEEEETT-TTHHHHHHIIIIIIGGG-SSEEEEEEEESSTTSHHHHHHHHHHHHH---S-SSEEESSSS-EEE---TT--HHHHHHHHHHHT-SS--EEE-SS-EEETTT--GGG-TT--EEEETTEEE---SS----HHHHHHHHH-S-HHHHHHT-SS--------PEEETTEEE--S--